Protein AF-A0A379X3V6-F1 (afdb_monomer_lite)

pLDDT: mean 70.15, std 29.8, range [19.55, 98.0]

InterPro domains:
  IPR003352 Phosphotransferase system, EIIC [PF02378] (1-248)
  IPR006327 Phosphotransferase system, fructose IIC component [TIGR01427] (1-251)
  IPR013014 Phosphotransferase system, EIIC component, type 2 [PS51104] (1-344)
  IPR050864 Bacterial PTS System Sugar Transport Components [PTHR30505] (1-250)

Foldseek 3Di:
DVVLCVQLVVLQVVLCVVPNCNLVDPPDSSVVSNCSRPVPSLLQPLLQLLQVLLCVQQNPLLNLLLSLQSNLCLVLQLFNVSSVVSSVQSNVQLVVCVVPDDDPPVCPVVNSVPVSNPRSNVRSVVCCVPPNSVVSNVVNVVVLVVLVPDDPVVLVVLLVVLLLQLQQPQPDPSNVVSCVVQSRCVSVVDNSSNVSSLVNLLLLLLLQLVLCVVVVVVDDPVSNVLSVVSNVCSVVSRSCSNVVVCVVAVVVNVVDDPQWHADPVGIDNSDDPPDDDDDDDDDDDDDPPPDDDDDDDDDDDDDDDDDDDDDDDDDDDDDDDDDDDDDDDDDDDDDDPDDDDDDDDDPDDDDDDDDDDDDDDDDDDD

Structure (mmCIF, N/CA/C/O backbone):
data_AF-A0A379X3V6-F1
#
_entry.id   AF-A0A379X3V6-F1
#
loop_
_atom_site.group_PDB
_atom_site.id
_atom_site.type_symbol
_atom_site.label_atom_id
_atom_site.label_alt_id
_atom_site.label_comp_id
_atom_site.label_asym_id
_atom_site.label_entity_id
_atom_site.label_seq_id
_atom_site.pdbx_PDB_ins_code
_atom_site.Cartn_x
_atom_site.Cartn_y
_atom_site.Cartn_z
_atom_site.occupancy
_atom_site.B_iso_or_equiv
_atom_site.auth_seq_id
_atom_site.auth_comp_id
_atom_site.auth_asym_id
_atom_site.auth_atom_id
_atom_site.pdbx_PDB_model_num
ATOM 1 N N . MET A 1 1 ? 1.572 5.154 2.803 1.00 78.62 1 MET A N 1
ATOM 2 C CA . MET A 1 1 ? 2.399 3.933 2.658 1.00 78.62 1 MET A CA 1
ATOM 3 C C . MET A 1 1 ? 3.717 4.174 1.915 1.00 78.62 1 MET A C 1
ATOM 5 O O . MET A 1 1 ? 4.731 3.717 2.412 1.00 78.62 1 MET A O 1
ATOM 9 N N . LEU A 1 2 ? 3.746 4.914 0.793 1.00 77.88 2 LEU A N 1
ATOM 10 C CA . LEU A 1 2 ? 4.961 5.106 -0.028 1.00 77.88 2 LEU A CA 1
ATOM 11 C C . LEU A 1 2 ? 6.226 5.537 0.745 1.00 77.88 2 LEU A C 1
ATOM 13 O O . LEU A 1 2 ? 7.252 4.887 0.562 1.00 77.88 2 LEU A O 1
ATOM 17 N N . PRO A 1 3 ? 6.189 6.541 1.649 1.00 83.69 3 PRO A N 1
ATOM 18 C CA . PRO A 1 3 ? 7.401 6.942 2.369 1.00 83.69 3 PRO A CA 1
ATOM 19 C C . PRO A 1 3 ? 7.992 5.829 3.246 1.00 83.69 3 PRO A C 1
ATOM 21 O O . PRO A 1 3 ? 9.206 5.760 3.398 1.00 83.69 3 PRO A O 1
ATOM 24 N N . LEU A 1 4 ? 7.155 4.926 3.777 1.00 87.12 4 LEU A N 1
ATOM 25 C CA . LEU A 1 4 ? 7.618 3.771 4.553 1.00 87.12 4 LEU A CA 1
ATOM 26 C C . LEU A 1 4 ? 8.317 2.738 3.674 1.00 87.12 4 LEU A C 1
ATOM 28 O O . LEU A 1 4 ? 9.314 2.166 4.095 1.00 87.12 4 LEU A O 1
ATOM 32 N N . VAL A 1 5 ? 7.816 2.519 2.455 1.00 85.38 5 VAL A N 1
ATOM 33 C CA . VAL A 1 5 ? 8.438 1.595 1.497 1.00 85.38 5 VAL A CA 1
ATOM 34 C C . VAL A 1 5 ? 9.807 2.113 1.079 1.00 85.38 5 VAL A C 1
ATOM 36 O O . VAL A 1 5 ? 10.762 1.347 1.060 1.00 85.38 5 VAL A O 1
ATOM 39 N N . VAL A 1 6 ? 9.918 3.413 0.793 1.00 86.88 6 VAL A N 1
ATOM 40 C CA . VAL A 1 6 ? 11.191 4.034 0.401 1.00 86.88 6 VAL A CA 1
ATOM 41 C C . VAL A 1 6 ? 12.189 3.989 1.555 1.00 86.88 6 VAL A C 1
ATOM 43 O O . VAL A 1 6 ? 13.269 3.428 1.398 1.00 86.88 6 VAL A O 1
ATOM 46 N N . ALA A 1 7 ? 11.821 4.514 2.727 1.00 89.69 7 ALA A N 1
ATOM 47 C CA . ALA A 1 7 ? 12.711 4.519 3.886 1.00 89.69 7 ALA A CA 1
ATOM 48 C C . ALA A 1 7 ? 13.089 3.091 4.311 1.00 89.69 7 ALA A C 1
ATOM 50 O O . ALA A 1 7 ? 14.263 2.782 4.495 1.00 89.69 7 ALA A O 1
ATOM 51 N N . GLY A 1 8 ? 12.103 2.196 4.404 1.00 90.69 8 GLY A N 1
ATOM 52 C CA . GLY A 1 8 ? 12.328 0.819 4.820 1.00 90.69 8 GLY A CA 1
ATOM 53 C C . GLY A 1 8 ? 13.143 0.014 3.815 1.00 90.69 8 GLY A C 1
ATOM 54 O O . GLY A 1 8 ? 14.090 -0.668 4.199 1.00 90.69 8 GLY A O 1
ATOM 55 N N . GLY A 1 9 ? 12.820 0.135 2.527 1.00 89.06 9 GLY A N 1
ATOM 56 C CA . GLY A 1 9 ? 13.492 -0.584 1.449 1.00 89.06 9 GLY A CA 1
ATOM 57 C C . GLY A 1 9 ? 14.949 -0.160 1.302 1.00 89.06 9 GLY A C 1
ATOM 58 O O . GLY A 1 9 ? 15.817 -1.019 1.173 1.00 89.06 9 GLY A O 1
ATOM 59 N N . LEU A 1 10 ? 15.237 1.142 1.404 1.00 91.75 10 LEU A N 1
ATOM 60 C CA . LEU A 1 10 ? 16.611 1.651 1.369 1.00 91.75 10 LEU A CA 1
ATOM 61 C C . LEU A 1 10 ? 17.423 1.193 2.586 1.00 91.75 10 LEU A C 1
ATOM 63 O O . LEU A 1 10 ? 18.566 0.773 2.420 1.00 91.75 10 LEU A O 1
ATOM 67 N N . CYS A 1 11 ? 16.845 1.189 3.792 1.00 92.69 11 CYS A N 1
ATOM 68 C CA . CYS A 1 11 ? 17.525 0.642 4.972 1.00 92.69 11 CYS A CA 1
ATOM 69 C C . CYS A 1 11 ? 17.829 -0.859 4.825 1.00 92.69 11 CYS A C 1
ATOM 71 O O . CYS A 1 11 ? 18.934 -1.291 5.155 1.00 92.69 11 CYS A O 1
ATOM 73 N N . ILE A 1 12 ? 16.895 -1.652 4.286 1.00 90.88 12 ILE A N 1
ATOM 74 C CA . ILE A 1 12 ? 17.129 -3.077 3.990 1.00 90.88 12 ILE A CA 1
ATOM 75 C C . I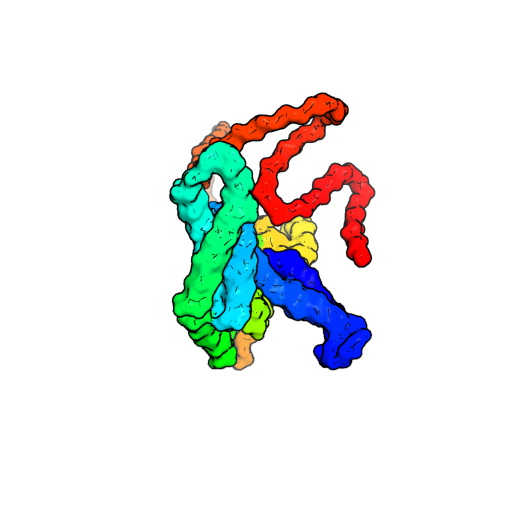LE A 1 12 ? 18.242 -3.233 2.943 1.00 90.88 12 ILE A C 1
ATOM 77 O O . ILE A 1 12 ? 19.149 -4.040 3.129 1.00 90.88 12 ILE A O 1
ATOM 81 N N . ALA A 1 13 ? 18.219 -2.436 1.872 1.00 91.06 13 ALA A N 1
ATOM 82 C CA . ALA A 1 13 ? 19.244 -2.480 0.832 1.00 91.06 13 ALA A CA 1
ATOM 83 C C . ALA A 1 13 ? 20.639 -2.153 1.389 1.00 91.06 13 ALA A C 1
ATOM 85 O O . ALA A 1 13 ? 21.591 -2.879 1.111 1.00 91.06 13 ALA A O 1
ATOM 86 N N . LEU A 1 14 ? 20.754 -1.124 2.237 1.00 92.75 14 LEU A N 1
ATOM 87 C CA . LEU A 1 14 ? 22.004 -0.783 2.923 1.00 92.75 14 LEU A CA 1
ATOM 88 C C . LEU A 1 14 ? 22.475 -1.902 3.855 1.00 92.75 14 LEU A C 1
ATOM 90 O O . LEU A 1 14 ? 23.672 -2.164 3.931 1.00 92.75 14 LEU A O 1
ATOM 94 N N . SER A 1 15 ? 21.555 -2.608 4.521 1.00 91.69 15 SER A N 1
ATOM 95 C CA . SER A 1 15 ? 21.916 -3.796 5.299 1.00 91.69 15 SER A CA 1
ATOM 96 C C . SER A 1 15 ? 22.566 -4.872 4.427 1.00 91.69 15 SER A C 1
ATOM 98 O O . SER A 1 15 ? 23.509 -5.518 4.878 1.00 91.69 15 SER A O 1
ATOM 100 N N . PHE A 1 16 ? 22.082 -5.080 3.201 1.00 90.50 16 PHE A N 1
ATOM 101 C CA . PHE A 1 16 ? 22.602 -6.116 2.304 1.00 90.50 16 PHE A CA 1
ATOM 102 C C . PHE A 1 16 ? 23.958 -5.777 1.681 1.00 90.50 16 PHE A C 1
ATOM 104 O O . PHE A 1 16 ? 24.659 -6.692 1.251 1.00 90.50 16 PHE A O 1
ATOM 111 N N . VAL A 1 17 ? 24.379 -4.506 1.697 1.00 92.81 17 VAL A N 1
ATOM 112 C CA . VAL A 1 17 ? 25.736 -4.102 1.278 1.00 92.81 17 VAL A CA 1
ATOM 113 C C . VAL A 1 17 ? 26.810 -4.766 2.146 1.00 92.81 17 VAL A C 1
ATOM 115 O O . VAL A 1 17 ? 27.869 -5.130 1.642 1.00 92.81 17 VAL A O 1
ATOM 118 N N . PHE A 1 18 ? 26.526 -4.996 3.431 1.00 88.56 18 PHE A N 1
ATOM 119 C CA . PHE A 1 18 ? 27.434 -5.687 4.356 1.00 88.56 18 PHE A CA 1
ATOM 120 C C . PHE A 1 18 ? 27.421 -7.217 4.202 1.00 88.56 18 PHE A C 1
ATOM 122 O O . PHE A 1 18 ? 28.168 -7.913 4.886 1.00 88.56 18 PHE A O 1
ATOM 129 N N . GLY A 1 19 ? 26.580 -7.744 3.310 1.00 86.44 19 GLY A N 1
ATOM 130 C CA . GLY A 1 19 ? 26.354 -9.167 3.090 1.00 86.44 19 GLY A CA 1
ATOM 131 C C . GLY A 1 19 ? 24.882 -9.527 3.271 1.00 86.44 19 GLY A C 1
ATOM 132 O O . GLY A 1 19 ? 24.217 -9.058 4.194 1.00 86.44 19 GLY A O 1
ATOM 133 N N . ILE A 1 20 ? 24.370 -10.410 2.408 1.00 84.44 20 ILE A N 1
ATOM 134 C CA . ILE A 1 20 ? 22.943 -10.776 2.375 1.00 84.44 20 ILE A CA 1
ATOM 135 C C . ILE A 1 20 ? 22.470 -11.343 3.720 1.00 84.44 20 ILE A C 1
ATOM 137 O O . ILE A 1 20 ? 21.325 -11.127 4.079 1.00 84.44 20 ILE A O 1
ATOM 141 N N . GLN A 1 21 ? 23.336 -12.021 4.481 1.00 87.69 21 GLN A N 1
ATOM 142 C CA . GLN A 1 21 ? 23.007 -12.587 5.798 1.00 87.69 21 GLN A CA 1
ATOM 143 C C . GLN A 1 21 ? 23.638 -11.833 6.981 1.00 87.69 21 GLN A C 1
ATOM 145 O O . GLN A 1 21 ? 23.473 -12.251 8.123 1.00 87.69 21 GLN A O 1
ATOM 150 N N . ALA A 1 22 ? 24.331 -10.713 6.744 1.00 80.81 22 ALA A N 1
ATOM 151 C CA . ALA A 1 22 ? 25.041 -9.974 7.796 1.00 80.81 22 ALA A CA 1
ATOM 152 C C . ALA A 1 22 ? 24.102 -9.419 8.883 1.00 80.81 22 ALA A C 1
ATOM 154 O O . ALA A 1 22 ? 24.526 -9.148 10.002 1.00 80.81 22 ALA A O 1
ATOM 155 N N . PHE A 1 23 ? 22.808 -9.295 8.576 1.00 86.81 23 PHE A N 1
ATOM 156 C CA . PHE A 1 23 ? 21.785 -8.887 9.535 1.00 86.81 23 PHE A CA 1
ATOM 157 C C . PHE A 1 23 ? 21.502 -9.928 10.633 1.00 86.81 23 PHE A C 1
ATOM 159 O O . PHE A 1 23 ? 20.846 -9.589 11.618 1.00 86.81 23 PHE A O 1
ATOM 166 N N . ASN A 1 24 ? 21.954 -11.178 10.471 1.00 89.19 24 ASN A N 1
ATOM 167 C CA . ASN A 1 24 ? 21.776 -12.230 11.475 1.00 89.19 24 ASN A CA 1
ATOM 168 C C . ASN A 1 24 ? 22.686 -12.039 12.693 1.00 89.19 24 ASN A C 1
ATOM 170 O O . ASN A 1 24 ? 22.363 -12.554 13.759 1.00 89.19 24 ASN A O 1
ATOM 174 N N . GLU A 1 25 ? 23.782 -11.288 12.551 1.00 90.19 25 GLU A N 1
ATOM 175 C CA . GLU A 1 25 ? 24.724 -11.011 13.635 1.00 90.19 25 GLU A CA 1
ATOM 176 C C . GLU A 1 25 ? 24.211 -9.851 14.507 1.00 90.19 25 GLU A C 1
ATOM 178 O O . GLU A 1 25 ? 24.243 -8.686 14.078 1.00 90.19 25 GLU A O 1
ATOM 183 N N . PRO A 1 26 ? 23.713 -10.127 15.728 1.00 86.94 26 PRO A N 1
ATOM 184 C CA . PRO A 1 26 ? 23.117 -9.106 16.577 1.00 86.94 26 PRO A CA 1
ATOM 185 C C . PRO A 1 26 ? 24.158 -8.065 17.013 1.00 86.94 26 PRO A C 1
ATOM 187 O O . PRO A 1 26 ? 25.305 -8.385 17.308 1.00 86.94 26 PRO A O 1
ATOM 190 N N . GLY A 1 27 ? 23.746 -6.796 17.076 1.00 88.12 27 GLY A N 1
ATOM 191 C CA . GLY A 1 27 ? 24.615 -5.678 17.471 1.00 88.12 27 GLY A CA 1
ATOM 192 C C . GLY A 1 27 ? 25.443 -5.070 16.334 1.00 88.12 27 GLY A C 1
ATOM 193 O O . GLY A 1 27 ? 26.093 -4.047 16.537 1.00 88.12 27 GLY A O 1
ATOM 194 N N . THR A 1 28 ? 25.389 -5.640 15.127 1.00 93.25 28 THR A N 1
ATOM 195 C CA . THR A 1 28 ? 26.028 -5.056 13.940 1.00 93.25 28 THR A CA 1
ATOM 196 C C . THR A 1 28 ? 25.193 -3.926 13.330 1.00 93.25 28 THR A C 1
ATOM 198 O O . THR A 1 28 ? 23.970 -3.863 13.487 1.00 93.25 28 THR A O 1
ATOM 201 N N . LEU A 1 29 ? 25.846 -3.044 12.561 1.00 92.75 29 LEU A N 1
ATOM 202 C CA . LEU A 1 29 ? 25.156 -2.009 11.784 1.00 92.75 29 LEU A CA 1
ATOM 203 C C . LEU A 1 29 ? 24.165 -2.620 10.780 1.00 92.75 29 LEU A C 1
ATOM 205 O O . LEU A 1 29 ? 23.072 -2.091 10.606 1.00 92.75 29 LEU A O 1
ATOM 209 N N . ALA A 1 30 ? 24.513 -3.753 10.163 1.00 91.62 30 ALA A N 1
ATOM 210 C CA . ALA A 1 30 ? 23.626 -4.473 9.253 1.00 91.62 30 ALA A CA 1
ATOM 211 C C . ALA A 1 30 ? 22.335 -4.916 9.963 1.00 91.62 30 ALA A C 1
ATOM 213 O O . ALA A 1 30 ? 21.236 -4.614 9.498 1.00 91.62 30 ALA A O 1
ATOM 214 N N . ALA A 1 31 ? 22.447 -5.539 11.141 1.00 92.06 31 ALA A N 1
ATOM 215 C CA . ALA A 1 31 ? 21.283 -5.930 11.934 1.00 92.06 31 ALA A CA 1
ATOM 216 C C . ALA A 1 31 ? 20.415 -4.724 12.338 1.00 92.06 31 ALA A C 1
ATOM 218 O O . ALA A 1 31 ? 19.187 -4.793 12.245 1.00 92.06 31 ALA A O 1
ATOM 219 N N . ALA A 1 32 ? 21.035 -3.602 12.722 1.00 94.25 32 ALA A N 1
ATOM 220 C CA . ALA A 1 32 ? 20.317 -2.371 13.052 1.00 94.25 32 ALA A CA 1
ATOM 221 C C . ALA A 1 32 ? 19.561 -1.794 11.839 1.00 94.25 32 ALA A C 1
ATOM 223 O O . ALA A 1 32 ? 18.380 -1.459 11.945 1.00 94.25 32 ALA A O 1
ATOM 224 N N . LEU A 1 33 ? 20.205 -1.735 10.668 1.00 94.19 33 LEU A N 1
ATOM 225 C CA . LEU A 1 33 ? 19.591 -1.270 9.419 1.00 94.19 33 LEU A CA 1
ATOM 226 C C . LEU A 1 33 ? 18.409 -2.154 9.000 1.00 94.19 33 LEU A C 1
ATOM 228 O O . LEU A 1 33 ? 17.340 -1.642 8.655 1.00 94.19 33 LEU A O 1
ATOM 232 N N . PHE A 1 34 ? 18.558 -3.477 9.101 1.00 92.88 34 PHE A N 1
ATOM 233 C CA . PHE A 1 34 ? 17.470 -4.415 8.827 1.00 92.88 34 PHE A CA 1
ATOM 234 C C . PHE A 1 34 ? 16.328 -4.297 9.846 1.00 92.88 34 PHE A C 1
ATOM 236 O O . PHE A 1 34 ? 15.156 -4.401 9.482 1.00 92.88 34 PHE A O 1
ATOM 243 N N . GLN A 1 35 ? 16.630 -4.040 11.120 1.00 94.00 35 GLN A N 1
ATOM 244 C CA . GLN A 1 35 ? 15.608 -3.808 12.142 1.00 94.00 35 GLN A CA 1
ATOM 245 C C . GLN A 1 35 ? 14.794 -2.539 11.853 1.00 94.00 35 GLN A C 1
ATOM 247 O O . GLN A 1 35 ? 13.565 -2.578 11.941 1.00 94.00 35 GLN A O 1
ATOM 252 N N . ILE A 1 36 ? 15.451 -1.444 11.461 1.00 93.94 36 ILE A N 1
ATOM 253 C CA . ILE A 1 36 ? 14.782 -0.192 11.076 1.00 93.94 36 ILE A CA 1
ATOM 254 C C . ILE A 1 36 ? 13.892 -0.420 9.849 1.00 93.94 36 ILE A C 1
ATOM 256 O O . ILE A 1 36 ? 12.714 -0.059 9.853 1.00 93.94 36 ILE A O 1
ATOM 260 N N . GLY A 1 37 ? 14.437 -1.039 8.802 1.00 91.12 37 GLY A N 1
ATOM 261 C CA . GLY A 1 37 ? 13.713 -1.189 7.545 1.00 91.12 37 GLY A CA 1
ATOM 262 C C . GLY A 1 37 ? 12.678 -2.311 7.556 1.00 91.12 37 GLY A C 1
ATOM 263 O O . GLY A 1 37 ? 11.490 -2.077 7.338 1.00 91.12 37 GLY A O 1
ATOM 264 N N . GLY A 1 38 ? 13.121 -3.535 7.833 1.00 87.06 38 GLY A N 1
ATOM 265 C CA . GLY A 1 38 ? 12.295 -4.738 7.758 1.00 87.06 38 GLY A CA 1
ATOM 266 C C . GLY A 1 38 ? 11.339 -4.892 8.935 1.00 87.06 38 GLY A C 1
ATOM 267 O O . GLY A 1 38 ? 10.151 -5.133 8.736 1.00 87.06 38 GLY A O 1
ATOM 268 N N . LYS A 1 39 ? 11.826 -4.735 10.172 1.00 88.62 39 LYS A N 1
ATOM 269 C CA . LYS A 1 39 ? 11.000 -5.004 11.365 1.00 88.62 39 LYS A CA 1
ATOM 270 C C . LYS A 1 39 ? 10.128 -3.822 11.784 1.00 88.62 39 LYS A C 1
ATOM 272 O O . LYS A 1 39 ? 9.057 -4.051 12.332 1.00 88.62 39 LYS A O 1
ATOM 277 N N . ALA A 1 40 ? 10.561 -2.584 11.543 1.00 92.69 40 ALA A N 1
ATOM 278 C CA . ALA A 1 40 ? 9.792 -1.394 11.907 1.00 92.69 40 ALA A CA 1
ATOM 279 C C . ALA A 1 40 ? 9.037 -0.791 10.710 1.00 92.69 40 ALA A C 1
ATOM 281 O O . ALA A 1 40 ? 7.806 -0.791 10.703 1.00 92.69 40 ALA A O 1
ATOM 282 N N . ALA A 1 41 ? 9.741 -0.296 9.685 1.00 92.12 41 ALA A N 1
ATOM 283 C CA . ALA A 1 41 ? 9.098 0.444 8.595 1.00 92.12 41 ALA A CA 1
ATOM 284 C C . ALA A 1 41 ? 8.120 -0.419 7.777 1.00 92.12 41 ALA A C 1
ATOM 286 O O . ALA A 1 41 ? 6.992 0.009 7.521 1.00 92.12 41 ALA A O 1
ATOM 287 N N . PHE A 1 42 ? 8.511 -1.647 7.419 1.00 88.25 42 PHE A N 1
ATOM 288 C CA . PHE A 1 42 ? 7.640 -2.568 6.677 1.00 88.25 42 PHE A CA 1
ATOM 289 C C . PHE A 1 42 ? 6.458 -3.064 7.523 1.00 88.25 42 PHE A C 1
ATOM 291 O O . PHE A 1 42 ? 5.341 -3.153 7.013 1.00 88.25 42 PHE A O 1
ATOM 298 N N . ALA A 1 43 ? 6.650 -3.280 8.829 1.00 90.44 43 ALA A N 1
ATOM 299 C CA . ALA A 1 43 ? 5.560 -3.654 9.736 1.00 90.44 43 ALA A CA 1
ATOM 300 C C . ALA A 1 43 ? 4.465 -2.575 9.830 1.00 90.44 43 ALA A C 1
ATOM 302 O O . ALA A 1 43 ? 3.288 -2.893 10.004 1.00 90.44 43 ALA A O 1
ATOM 303 N N . LEU A 1 44 ? 4.827 -1.300 9.655 1.00 93.38 44 LEU A N 1
ATOM 304 C CA . LEU A 1 44 ? 3.887 -0.178 9.660 1.00 93.38 44 LEU A CA 1
ATOM 305 C C . LEU A 1 44 ? 3.149 0.031 8.330 1.00 93.38 44 LEU A C 1
ATOM 307 O O . LEU A 1 44 ? 2.233 0.854 8.283 1.00 93.38 44 LEU A O 1
ATOM 311 N N . MET A 1 45 ? 3.481 -0.695 7.256 1.00 92.31 45 MET A N 1
ATOM 312 C CA . MET A 1 45 ? 2.851 -0.487 5.943 1.00 92.31 45 MET A CA 1
ATOM 313 C C . MET A 1 45 ? 1.332 -0.688 5.978 1.00 92.31 45 MET A C 1
ATOM 315 O O . MET A 1 45 ? 0.591 0.198 5.545 1.00 92.31 45 MET A O 1
ATOM 319 N N . VAL A 1 46 ? 0.876 -1.825 6.512 1.00 94.00 46 VAL A N 1
ATOM 320 C CA . VAL A 1 46 ? -0.550 -2.178 6.609 1.00 94.00 46 VAL A CA 1
ATOM 321 C C . VAL A 1 46 ? -1.286 -1.296 7.630 1.00 94.00 46 VAL A C 1
ATOM 323 O O . VAL A 1 46 ? -2.324 -0.742 7.260 1.00 94.00 46 VAL A O 1
ATOM 326 N N . PRO A 1 47 ? -0.757 -1.055 8.853 1.00 95.62 47 PRO A N 1
ATOM 327 C CA . PRO A 1 47 ? -1.320 -0.071 9.777 1.00 95.62 47 PRO A CA 1
ATOM 328 C C . PRO A 1 47 ? -1.529 1.298 9.137 1.00 95.62 47 PRO A C 1
ATOM 330 O O . PRO A 1 47 ? -2.629 1.841 9.187 1.00 95.62 47 PRO A O 1
ATOM 333 N N . VAL A 1 48 ? -0.496 1.862 8.503 1.00 95.31 48 VAL A N 1
ATOM 334 C CA . VAL A 1 48 ? -0.578 3.207 7.921 1.00 95.31 48 VAL A CA 1
ATOM 335 C C . VAL A 1 48 ? -1.549 3.242 6.747 1.00 95.31 48 VAL A C 1
ATOM 337 O O . VAL A 1 48 ? -2.293 4.208 6.616 1.00 95.31 48 VAL A O 1
ATOM 340 N N . LEU A 1 49 ? -1.599 2.203 5.913 1.00 94.38 49 LEU A N 1
ATOM 341 C CA . LEU A 1 49 ? -2.628 2.099 4.878 1.00 94.38 49 LEU A CA 1
ATOM 342 C C . LEU A 1 49 ? -4.037 2.167 5.489 1.00 94.38 49 LEU A C 1
ATOM 344 O O . LEU A 1 49 ? -4.824 3.031 5.105 1.00 94.38 49 LEU A O 1
ATOM 348 N N . ALA A 1 50 ? -4.331 1.302 6.461 1.00 96.75 50 ALA A N 1
ATOM 349 C CA . ALA A 1 50 ? -5.637 1.230 7.112 1.00 96.75 50 ALA A CA 1
ATOM 350 C C . ALA A 1 50 ? -6.001 2.543 7.828 1.00 96.75 50 ALA A C 1
ATOM 352 O O . ALA A 1 50 ? -7.115 3.047 7.686 1.00 96.75 50 ALA A O 1
ATOM 353 N N . GLY A 1 51 ? -5.039 3.141 8.535 1.00 96.94 51 GLY A N 1
ATOM 354 C CA . GLY A 1 51 ? -5.183 4.427 9.211 1.00 96.94 51 GLY A CA 1
ATOM 355 C C . GLY A 1 51 ? -5.548 5.562 8.258 1.00 96.94 51 GLY A C 1
ATOM 356 O O . GLY A 1 51 ? -6.459 6.331 8.552 1.00 96.94 51 GLY A O 1
ATOM 357 N N . PHE A 1 52 ? -4.893 5.653 7.096 1.00 95.88 52 PHE A N 1
ATOM 358 C CA . PHE A 1 52 ? -5.195 6.699 6.114 1.00 95.88 52 PHE A CA 1
ATOM 359 C C . PHE A 1 52 ? -6.494 6.444 5.333 1.00 95.88 52 PHE A C 1
ATOM 361 O O . PHE A 1 52 ? -7.170 7.408 4.972 1.00 95.88 52 PHE A O 1
ATOM 368 N N . ILE A 1 53 ? -6.898 5.183 5.129 1.00 96.31 53 ILE A N 1
ATOM 369 C CA . ILE A 1 53 ? -8.245 4.859 4.623 1.00 96.31 53 ILE A CA 1
ATOM 370 C C . ILE A 1 53 ? -9.297 5.339 5.630 1.00 96.31 53 ILE A C 1
ATOM 372 O O . ILE A 1 53 ? -10.209 6.075 5.259 1.00 96.31 53 ILE A O 1
ATOM 376 N N . ALA A 1 54 ? -9.136 5.006 6.913 1.00 97.81 54 ALA A N 1
ATOM 377 C CA . ALA A 1 54 ? -10.055 5.446 7.960 1.00 97.81 54 ALA A CA 1
ATOM 378 C C . ALA A 1 54 ? -10.090 6.980 8.091 1.00 97.81 54 ALA A C 1
ATOM 380 O O . ALA A 1 54 ? -11.167 7.570 8.204 1.00 97.81 54 ALA A O 1
ATOM 381 N N . PHE A 1 55 ? -8.926 7.630 8.000 1.00 96.94 55 PHE A N 1
ATOM 382 C CA . PHE A 1 55 ? -8.797 9.087 7.987 1.00 96.94 55 PHE A CA 1
ATOM 383 C C . PHE A 1 55 ? -9.554 9.728 6.823 1.00 96.94 55 PHE A C 1
ATOM 385 O O . PHE A 1 55 ? -10.223 10.735 7.016 1.00 96.94 55 PHE A O 1
ATOM 392 N N . SER A 1 56 ? -9.518 9.128 5.630 1.00 96.75 56 SER A N 1
ATOM 393 C CA . SER A 1 56 ? -10.254 9.660 4.474 1.00 96.75 56 SER A CA 1
ATOM 394 C C . SER A 1 56 ? -11.781 9.641 4.644 1.00 96.75 56 SER A C 1
ATOM 396 O O . SER A 1 56 ? -12.483 10.349 3.927 1.00 96.75 56 SER A O 1
ATOM 398 N N . ILE A 1 57 ? -12.302 8.848 5.589 1.00 96.62 57 ILE A N 1
ATOM 399 C CA . ILE A 1 57 ? -13.743 8.688 5.842 1.00 96.62 57 ILE A CA 1
ATOM 400 C C . ILE A 1 57 ? -14.199 9.498 7.060 1.00 96.62 57 ILE A C 1
ATOM 402 O O . ILE A 1 57 ? -15.319 10.012 7.065 1.00 96.62 57 ILE A O 1
ATOM 406 N N . ALA A 1 58 ? -13.374 9.555 8.108 1.00 94.69 58 ALA A N 1
ATOM 407 C CA . ALA A 1 58 ? -13.758 10.075 9.419 1.00 94.69 58 ALA A CA 1
ATOM 408 C C . ALA A 1 58 ? -12.735 11.045 10.036 1.00 94.69 58 ALA A C 1
ATOM 410 O O . ALA A 1 58 ? -12.761 11.263 11.248 1.00 94.69 58 ALA A O 1
ATOM 411 N N . ASP A 1 59 ? -11.835 11.606 9.224 1.00 94.00 59 ASP A N 1
ATOM 412 C CA . ASP A 1 59 ? -10.780 12.538 9.627 1.00 94.00 59 ASP A CA 1
ATOM 413 C C . ASP A 1 59 ? -9.892 11.981 10.760 1.00 94.00 59 ASP A C 1
ATOM 415 O O . ASP A 1 59 ? -9.645 10.777 10.882 1.00 94.00 59 ASP A O 1
ATOM 419 N N . ARG A 1 60 ? -9.354 12.866 11.607 1.00 93.69 60 ARG A N 1
ATOM 420 C CA . ARG A 1 60 ? -8.389 12.537 12.669 1.00 93.69 60 ARG A CA 1
ATOM 421 C C . ARG A 1 60 ? -8.876 11.449 13.640 1.00 93.69 60 ARG A C 1
ATOM 423 O O . ARG A 1 60 ? -8.059 10.585 13.961 1.00 93.69 60 ARG A O 1
ATOM 430 N N . PRO A 1 61 ? -10.151 11.420 14.084 1.00 93.44 61 PRO A N 1
ATOM 431 C CA . PRO A 1 61 ? -10.645 10.352 14.958 1.00 93.44 61 PRO A CA 1
ATOM 432 C C . PRO A 1 61 ? -10.557 8.943 14.348 1.00 93.44 61 PRO A C 1
ATOM 434 O O . PRO A 1 61 ? -10.502 7.968 15.094 1.00 93.44 61 PRO A O 1
ATOM 437 N N . GLY A 1 62 ? -10.506 8.825 13.015 1.00 95.12 62 GLY A N 1
ATOM 438 C CA . GLY A 1 62 ? -10.325 7.559 12.294 1.00 95.12 62 GLY A CA 1
ATOM 439 C C . GLY A 1 62 ? -8.915 6.967 12.363 1.00 95.12 62 GLY A C 1
ATOM 440 O O . GLY A 1 62 ? -8.749 5.769 12.136 1.00 95.12 62 GLY A O 1
ATOM 441 N N . LEU A 1 63 ? -7.894 7.762 12.700 1.00 95.69 63 LEU A N 1
ATOM 442 C CA . LEU A 1 63 ? -6.498 7.315 12.631 1.00 95.69 63 LEU A CA 1
ATOM 443 C C . LEU A 1 63 ? -6.190 6.183 13.612 1.00 95.69 63 LEU A C 1
ATOM 445 O O . LEU A 1 63 ? -5.664 5.155 13.200 1.00 95.69 63 LEU A O 1
ATOM 449 N N . ALA A 1 64 ? -6.523 6.356 14.893 1.00 96.12 64 ALA A N 1
ATOM 450 C CA . ALA A 1 64 ? -6.257 5.356 15.926 1.00 96.12 64 ALA A CA 1
ATOM 451 C C . ALA A 1 64 ? -6.923 3.992 15.638 1.00 96.12 64 ALA A C 1
ATOM 453 O O . ALA A 1 64 ? -6.193 3.000 15.562 1.00 96.12 64 ALA A O 1
ATOM 454 N N . PRO A 1 65 ? -8.250 3.904 15.402 1.00 97.12 65 PRO A N 1
ATOM 455 C CA . PRO A 1 65 ? -8.894 2.625 15.107 1.00 97.12 65 PRO A CA 1
ATOM 456 C C . PRO A 1 65 ? -8.397 2.011 13.796 1.00 97.12 65 PRO A C 1
ATOM 458 O O . PRO A 1 65 ? -8.243 0.794 13.723 1.00 97.12 65 PRO A O 1
ATOM 461 N N . GLY A 1 66 ? -8.090 2.827 12.779 1.00 97.62 66 GLY A N 1
ATOM 462 C CA . GLY A 1 66 ? -7.549 2.341 11.510 1.00 97.62 66 GLY A CA 1
ATOM 463 C C . GLY A 1 66 ? -6.136 1.768 11.651 1.00 97.62 66 GLY A C 1
ATOM 464 O O . GLY A 1 66 ? -5.878 0.670 11.169 1.00 97.62 66 GLY A O 1
ATOM 465 N N . LEU A 1 67 ? -5.234 2.457 12.360 1.00 97.62 67 LEU A N 1
ATOM 466 C CA . LEU A 1 67 ? -3.872 1.974 12.627 1.00 97.62 67 LEU A CA 1
ATOM 467 C C . LEU A 1 67 ? -3.887 0.670 13.434 1.00 97.62 67 LEU A C 1
ATOM 469 O O . LEU A 1 67 ? -3.192 -0.280 13.077 1.00 97.62 67 LEU A O 1
ATOM 473 N N . ILE A 1 68 ? -4.701 0.607 14.493 1.00 97.69 68 ILE A N 1
ATOM 474 C CA . ILE A 1 68 ? -4.821 -0.584 15.346 1.00 97.69 68 ILE A CA 1
ATOM 475 C C . ILE A 1 68 ? -5.454 -1.739 14.563 1.00 97.69 68 ILE A C 1
ATOM 477 O O . ILE A 1 68 ? -4.931 -2.850 14.589 1.00 97.69 68 ILE A O 1
ATOM 481 N N . GLY A 1 69 ? -6.526 -1.481 13.811 1.00 97.25 69 GLY A N 1
ATOM 482 C CA . GLY A 1 69 ? -7.161 -2.479 12.950 1.00 97.25 69 GLY A CA 1
ATOM 483 C C . GLY A 1 69 ? -6.219 -3.010 11.865 1.00 97.25 69 GLY A C 1
ATOM 484 O O . GLY A 1 69 ? -6.172 -4.215 11.626 1.00 97.25 69 GLY A O 1
ATOM 485 N N . GLY A 1 70 ? -5.418 -2.139 11.247 1.00 96.25 70 GLY A N 1
ATOM 486 C CA . GLY A 1 70 ? -4.395 -2.546 10.284 1.00 96.25 70 GLY A CA 1
ATOM 487 C C . GLY A 1 70 ? -3.250 -3.338 10.922 1.00 96.25 70 GLY A C 1
ATOM 488 O O . GLY A 1 70 ? -2.750 -4.277 10.311 1.00 96.25 70 GLY A O 1
ATOM 489 N N . MET A 1 71 ? -2.869 -3.024 12.165 1.00 96.19 71 MET A N 1
ATOM 490 C CA . MET A 1 71 ? -1.901 -3.835 12.911 1.00 96.19 71 MET A CA 1
ATOM 491 C C . MET A 1 71 ? -2.463 -5.221 13.228 1.00 96.19 71 MET A C 1
ATOM 493 O O . MET A 1 71 ? -1.768 -6.217 13.045 1.00 96.19 71 MET A O 1
ATOM 497 N N . LEU A 1 72 ? -3.735 -5.306 13.627 1.00 96.25 72 LEU A N 1
ATOM 498 C CA . LEU A 1 72 ? -4.419 -6.588 13.800 1.00 96.25 72 LEU A CA 1
ATOM 499 C C . LEU A 1 72 ? -4.454 -7.376 12.489 1.00 96.25 72 LEU A C 1
ATOM 501 O O . LEU A 1 72 ? -4.144 -8.558 12.503 1.00 96.25 72 LEU A O 1
ATOM 505 N N . ALA A 1 73 ? -4.728 -6.738 11.348 1.00 95.38 73 ALA A N 1
ATOM 506 C CA . ALA A 1 73 ? -4.686 -7.419 10.054 1.00 95.38 73 ALA A CA 1
ATOM 507 C C . ALA A 1 73 ? -3.330 -8.096 9.780 1.00 95.38 73 ALA A C 1
ATOM 509 O O . ALA A 1 73 ? -3.302 -9.242 9.328 1.00 95.38 73 ALA A O 1
ATOM 510 N N . SER A 1 74 ? -2.218 -7.430 10.104 1.00 91.88 74 SER A N 1
ATOM 511 C CA . SER A 1 74 ? -0.882 -8.033 10.018 1.00 91.88 74 SER A CA 1
ATOM 512 C C . SER A 1 74 ? -0.701 -9.190 11.005 1.00 91.88 74 SER A C 1
ATOM 514 O O . SER A 1 74 ? -0.209 -10.247 10.621 1.00 91.88 74 SER A O 1
ATOM 516 N N . LEU A 1 75 ? -1.119 -9.016 12.263 1.00 92.06 75 LEU A N 1
ATOM 517 C CA . LEU A 1 75 ? -0.956 -10.022 13.321 1.00 92.06 75 LEU A CA 1
ATOM 518 C C . LEU A 1 75 ? -1.812 -11.280 13.100 1.00 92.06 75 LEU A C 1
ATOM 520 O O . LEU A 1 75 ? -1.403 -12.372 13.480 1.00 92.06 75 LEU A O 1
ATOM 524 N N . CYS A 1 76 ? -2.982 -11.143 12.476 1.00 90.06 76 CYS A N 1
ATOM 525 C CA . CYS A 1 76 ? -3.898 -12.247 12.176 1.00 90.06 76 CYS A CA 1
ATOM 526 C C . CYS A 1 76 ? -3.572 -12.976 10.856 1.00 90.06 76 CYS A C 1
ATOM 528 O O . CYS A 1 76 ? -4.305 -13.886 10.473 1.00 90.06 76 CYS A O 1
ATOM 530 N N . GLY A 1 77 ? -2.541 -12.549 10.116 1.00 88.75 77 GLY A N 1
ATOM 531 C CA . GLY A 1 77 ? -2.208 -13.093 8.790 1.00 88.75 77 GLY A CA 1
ATOM 532 C C . GLY A 1 77 ? -3.099 -12.593 7.643 1.00 88.75 77 GLY A C 1
ATOM 533 O O . GLY A 1 77 ? -2.867 -12.929 6.487 1.00 88.75 77 GLY A O 1
ATOM 534 N N . ALA A 1 78 ? -4.072 -11.721 7.923 1.00 91.25 78 ALA A N 1
ATOM 535 C CA . ALA A 1 78 ? -4.945 -11.113 6.915 1.00 91.25 78 ALA A CA 1
ATOM 536 C C . ALA A 1 78 ? -4.224 -10.085 6.018 1.00 91.25 78 ALA A C 1
ATOM 538 O O . ALA A 1 78 ? -4.776 -9.662 5.000 1.00 91.25 78 ALA A O 1
ATOM 539 N N . GLY A 1 79 ? -3.005 -9.674 6.379 1.00 91.00 79 GLY A N 1
ATOM 540 C CA . GLY A 1 79 ? -2.086 -8.919 5.529 1.00 91.00 79 GLY A CA 1
ATOM 541 C C . GLY A 1 79 ? -2.688 -7.646 4.928 1.00 91.00 79 GLY A C 1
ATOM 542 O O . GLY A 1 79 ? -3.481 -6.940 5.553 1.00 91.00 79 GLY A O 1
ATOM 543 N N . PHE A 1 80 ? -2.305 -7.345 3.687 1.00 91.69 80 PHE A N 1
ATOM 544 C CA . PHE A 1 80 ? -2.757 -6.144 2.983 1.00 91.69 80 PHE A CA 1
ATOM 545 C C . PHE A 1 80 ? -4.280 -6.088 2.775 1.00 91.69 80 PHE A C 1
ATOM 547 O O . PHE A 1 80 ? -4.875 -5.033 3.004 1.00 91.69 80 PHE A O 1
ATOM 554 N N . LEU A 1 81 ? -4.926 -7.201 2.396 1.00 93.44 81 LEU A N 1
ATOM 555 C CA . LEU A 1 81 ? -6.386 -7.235 2.213 1.00 93.44 81 LEU A CA 1
ATOM 556 C C . LEU A 1 81 ? -7.117 -6.959 3.529 1.00 93.44 81 LEU A C 1
ATOM 558 O O . LEU A 1 81 ? -8.040 -6.144 3.565 1.00 93.44 81 LEU A O 1
ATOM 562 N N . GLY A 1 82 ? -6.655 -7.566 4.623 1.00 94.75 82 GLY A N 1
ATOM 563 C CA . GLY A 1 82 ? -7.159 -7.288 5.962 1.00 94.75 82 GLY A CA 1
ATOM 564 C C . GLY A 1 82 ? -6.985 -5.825 6.353 1.00 94.75 82 GLY A C 1
ATOM 565 O O . GLY A 1 82 ? -7.887 -5.256 6.955 1.00 94.75 82 GLY A O 1
ATOM 566 N N . GLY A 1 83 ? -5.878 -5.185 5.963 1.00 95.19 83 GLY A N 1
ATOM 567 C CA . GLY A 1 83 ? -5.655 -3.756 6.193 1.00 95.19 83 GLY A CA 1
ATOM 568 C C . GLY A 1 83 ? -6.661 -2.858 5.476 1.00 95.19 83 GLY A C 1
ATOM 569 O O . GLY A 1 83 ? -7.154 -1.900 6.069 1.00 95.19 83 GLY A O 1
ATOM 570 N N . ILE A 1 84 ? -7.015 -3.180 4.228 1.00 95.12 84 ILE A N 1
ATOM 571 C CA . ILE A 1 84 ? -8.064 -2.452 3.495 1.00 95.12 84 ILE A CA 1
ATOM 572 C C . ILE A 1 84 ? -9.404 -2.592 4.222 1.00 95.12 84 ILE A C 1
ATOM 574 O O . ILE A 1 84 ? -10.059 -1.585 4.503 1.00 95.12 84 ILE A O 1
ATOM 578 N N . VAL A 1 85 ? -9.791 -3.827 4.560 1.00 96.56 85 VAL A N 1
ATOM 579 C CA . VAL A 1 85 ? -11.054 -4.100 5.263 1.00 96.56 85 VAL A CA 1
ATOM 580 C C . VAL A 1 85 ? -11.085 -3.388 6.615 1.00 96.56 85 VAL A C 1
ATOM 582 O O . VAL A 1 85 ? -12.059 -2.702 6.919 1.00 96.56 85 VAL A O 1
ATOM 585 N N . ALA A 1 86 ? -10.004 -3.475 7.392 1.00 97.31 86 ALA A N 1
ATOM 586 C CA . ALA A 1 86 ? -9.873 -2.807 8.681 1.00 97.31 86 ALA A CA 1
ATOM 587 C C . ALA A 1 86 ? -9.966 -1.281 8.561 1.00 97.31 86 ALA A C 1
ATOM 589 O O . ALA A 1 86 ? -10.618 -0.646 9.387 1.00 97.31 86 ALA A O 1
ATOM 590 N N . GLY A 1 87 ? -9.361 -0.686 7.529 1.00 97.38 87 GLY A N 1
ATOM 591 C CA . GLY A 1 87 ? -9.422 0.755 7.284 1.00 97.38 87 GLY A CA 1
ATOM 592 C C . GLY A 1 87 ? -10.842 1.247 7.003 1.00 97.38 87 GLY A C 1
ATOM 593 O O . GLY A 1 87 ? -11.292 2.220 7.613 1.00 97.38 87 GLY A O 1
ATOM 594 N N . PHE A 1 88 ? -11.580 0.549 6.135 1.00 98.00 88 PHE A N 1
ATOM 595 C CA . PHE A 1 88 ? -12.987 0.873 5.876 1.00 98.00 88 PHE A CA 1
ATOM 596 C C . PHE A 1 88 ? -13.858 0.640 7.111 1.00 98.00 88 PHE A C 1
ATOM 598 O O . PHE A 1 88 ? -14.648 1.512 7.475 1.00 98.00 88 PHE A O 1
ATOM 605 N N . LEU A 1 89 ? -13.682 -0.497 7.787 1.00 97.44 89 LEU A N 1
ATOM 606 C CA . LEU A 1 89 ? -14.412 -0.831 9.006 1.00 97.44 89 LEU A CA 1
ATOM 607 C C . LEU A 1 89 ? -14.208 0.235 10.090 1.00 97.44 89 LEU A C 1
ATOM 609 O O . LEU A 1 89 ? -15.188 0.720 10.654 1.00 97.44 89 LEU A O 1
ATOM 613 N N . ALA A 1 90 ? -12.964 0.650 10.331 1.00 97.94 90 ALA A N 1
ATOM 614 C CA . ALA A 1 90 ? -12.629 1.705 11.280 1.00 97.94 90 ALA A CA 1
ATOM 615 C C . ALA A 1 90 ? -13.253 3.049 10.889 1.00 97.94 90 ALA A C 1
ATOM 617 O O . ALA A 1 90 ? -13.929 3.673 11.708 1.00 97.94 90 ALA A O 1
ATOM 618 N N . GLY A 1 91 ? -13.075 3.479 9.635 1.00 97.56 91 GLY A N 1
ATOM 619 C CA . GLY A 1 91 ? -13.609 4.751 9.145 1.00 97.56 91 GLY A CA 1
ATOM 620 C C . GLY A 1 91 ? -15.131 4.836 9.269 1.00 97.56 91 GLY A C 1
ATOM 621 O O . GLY A 1 91 ? -15.663 5.802 9.822 1.00 97.56 91 GLY A O 1
ATOM 622 N N . TYR A 1 92 ? -15.848 3.799 8.828 1.00 97.88 92 TYR A N 1
ATOM 623 C CA . TYR A 1 92 ? -17.307 3.763 8.941 1.00 97.88 92 TYR A CA 1
ATOM 624 C C . TYR A 1 92 ? -17.789 3.594 10.385 1.00 97.88 92 TYR A C 1
ATOM 626 O O . TYR A 1 92 ? -18.782 4.221 10.751 1.00 97.88 92 TYR A O 1
ATOM 634 N N . SER A 1 93 ? -17.073 2.841 11.228 1.00 97.00 93 SER A N 1
ATOM 635 C CA . SER A 1 93 ? -17.401 2.721 12.658 1.00 97.00 93 SER A CA 1
ATOM 636 C C . SER A 1 93 ? -17.306 4.072 13.364 1.00 97.00 93 SER A C 1
ATOM 638 O O . SER A 1 93 ? -18.224 4.459 14.088 1.00 97.00 93 SER A O 1
ATOM 640 N N . VAL A 1 94 ? -16.236 4.835 13.118 1.00 97.31 94 VAL A N 1
ATOM 641 C CA . VAL A 1 94 ? -16.093 6.191 13.669 1.00 97.31 94 VAL A CA 1
ATOM 642 C C . VAL A 1 94 ? -17.192 7.105 13.152 1.00 97.31 94 VAL A C 1
ATOM 644 O O . VAL A 1 94 ? -17.833 7.782 13.954 1.00 97.31 94 VAL A O 1
ATOM 647 N N . ARG A 1 95 ? -17.445 7.115 11.838 1.00 96.25 95 ARG A N 1
ATOM 648 C CA . ARG A 1 95 ? -18.491 7.955 11.237 1.00 96.25 95 ARG A CA 1
ATOM 649 C C . ARG A 1 95 ? -19.869 7.649 11.827 1.00 96.25 95 ARG A C 1
ATOM 651 O O . ARG A 1 95 ? -20.604 8.574 12.167 1.00 96.25 95 ARG A O 1
ATOM 658 N N . PHE A 1 96 ? -20.195 6.370 12.003 1.00 96.31 96 PHE A N 1
ATOM 659 C CA . PHE A 1 96 ? -21.445 5.931 12.617 1.00 96.31 96 PHE A CA 1
ATOM 660 C C . PHE A 1 96 ? -21.565 6.412 14.069 1.00 96.31 96 PHE A C 1
ATOM 662 O O . PHE A 1 96 ? -22.565 7.029 14.440 1.00 96.31 96 PHE A O 1
ATOM 669 N N . LEU A 1 97 ? -20.536 6.202 14.891 1.00 94.69 97 LEU A N 1
ATOM 670 C CA . LEU A 1 97 ? -20.539 6.655 16.286 1.00 94.69 97 LEU A CA 1
ATOM 671 C C . LEU A 1 97 ? -20.595 8.185 16.393 1.00 94.69 97 LEU A C 1
ATOM 673 O O . LEU A 1 97 ? -21.291 8.727 17.252 1.00 94.69 97 LEU A O 1
ATOM 677 N N . ALA A 1 98 ? -19.911 8.897 15.495 1.00 92.56 98 ALA A N 1
ATOM 678 C CA . ALA A 1 98 ? -19.908 10.354 15.460 1.00 92.56 98 ALA A CA 1
ATOM 679 C C . ALA A 1 98 ? -21.304 10.929 15.190 1.00 92.56 98 ALA A C 1
ATOM 681 O O . ALA A 1 98 ? -21.659 11.949 15.781 1.00 92.56 98 ALA A O 1
ATOM 682 N N . GLN A 1 99 ? -22.103 10.270 14.349 1.00 92.19 99 GLN A N 1
ATOM 683 C CA . GLN A 1 99 ? -23.464 10.701 14.020 1.00 92.19 99 GLN A CA 1
ATOM 684 C C . GLN A 1 99 ? -24.485 10.344 15.110 1.00 92.19 99 GLN A C 1
ATOM 686 O O . GLN A 1 99 ? -25.424 11.105 15.337 1.00 92.19 99 GLN A O 1
ATOM 691 N N . ASN A 1 100 ? -24.298 9.218 15.804 1.00 93.44 100 ASN A N 1
ATOM 692 C CA . ASN A 1 100 ? -25.286 8.703 16.757 1.00 93.44 100 ASN A CA 1
ATOM 693 C C . ASN A 1 100 ? -25.058 9.156 18.207 1.00 93.44 100 ASN A C 1
ATOM 695 O O . ASN A 1 100 ? -26.018 9.308 18.961 1.00 93.44 100 ASN A O 1
ATOM 699 N N . ILE A 1 101 ? -23.813 9.410 18.618 1.00 91.56 101 ILE A N 1
ATOM 700 C CA . ILE A 1 101 ? -23.509 9.821 19.995 1.00 91.56 101 ILE A CA 1
ATOM 701 C C . ILE A 1 101 ? -23.699 11.334 20.132 1.00 91.56 101 ILE A C 1
ATOM 703 O O . ILE A 1 101 ? -22.917 12.115 19.590 1.00 91.56 101 ILE A O 1
ATOM 707 N N . LYS A 1 102 ? -24.703 11.766 20.895 1.00 88.62 102 LYS A N 1
ATOM 708 C CA . LYS A 1 102 ? -24.909 13.176 21.263 1.00 88.62 102 LYS A CA 1
ATOM 709 C C . LYS A 1 102 ? -24.479 13.375 22.713 1.00 88.62 102 LYS A C 1
ATOM 711 O O . LYS A 1 102 ? -24.983 12.691 23.597 1.00 88.62 102 LYS A O 1
ATOM 716 N N . LEU A 1 103 ? -23.532 14.280 22.942 1.00 87.88 103 LEU A N 1
ATOM 717 C CA . LEU A 1 103 ? -23.059 14.642 24.277 1.00 87.88 103 LEU A CA 1
ATOM 718 C C . LEU A 1 103 ? -23.516 16.067 24.610 1.00 87.88 103 LEU A C 1
ATOM 720 O O . LEU A 1 103 ? -23.701 16.865 23.692 1.00 87.88 103 LEU A O 1
ATOM 724 N N . PRO A 1 104 ? -23.704 16.400 25.897 1.00 87.88 104 PRO A N 1
ATOM 725 C CA . PRO A 1 104 ? -23.956 17.775 26.310 1.00 87.88 104 PRO A CA 1
ATOM 726 C C . PRO A 1 104 ? -22.744 18.666 25.994 1.00 87.88 104 PRO A C 1
ATOM 728 O O . PRO A 1 104 ? -21.611 18.183 25.953 1.00 87.88 104 PRO A O 1
ATOM 731 N N . ALA A 1 105 ? -22.971 19.974 25.833 1.00 86.19 105 ALA A N 1
ATOM 732 C CA . ALA A 1 105 ? -21.950 20.954 25.436 1.00 86.19 105 ALA A CA 1
ATOM 733 C C . ALA A 1 105 ? -20.671 20.918 26.302 1.00 86.19 105 ALA A C 1
ATOM 735 O O . ALA A 1 105 ? -19.574 21.156 25.806 1.00 86.19 105 ALA A O 1
ATOM 736 N N . SER A 1 106 ? -20.788 20.553 27.583 1.00 86.25 106 SER A N 1
ATOM 737 C CA . SER A 1 106 ? -19.653 20.405 28.503 1.00 86.25 106 SER A CA 1
ATOM 738 C C . SER A 1 106 ? -18.702 19.250 28.157 1.00 86.25 106 SER A C 1
ATOM 740 O O . SER A 1 106 ? -17.559 19.254 28.607 1.00 86.25 106 SER A O 1
ATOM 742 N N . MET A 1 107 ? -19.146 18.264 27.370 1.00 88.50 107 MET A N 1
ATOM 743 C CA . MET A 1 107 ? -18.394 17.044 27.045 1.00 88.50 107 MET A CA 1
ATOM 744 C C . MET A 1 107 ? -18.108 16.872 25.548 1.00 88.50 107 MET A C 1
ATOM 746 O O . MET A 1 107 ? -17.523 15.862 25.152 1.00 88.50 107 MET A O 1
ATOM 750 N N . GLU A 1 108 ? -18.474 17.831 24.694 1.00 85.44 108 GLU A N 1
ATOM 751 C CA . GLU A 1 108 ? -18.264 17.704 23.244 1.00 85.44 108 GLU A CA 1
ATOM 752 C C . GLU A 1 108 ? -16.786 17.564 22.860 1.00 85.44 108 GLU A C 1
ATOM 754 O O . GLU A 1 108 ? -16.457 16.776 21.972 1.00 85.44 108 GLU A O 1
ATOM 759 N N . ALA A 1 109 ? -15.880 18.230 23.582 1.00 87.94 109 ALA A N 1
ATOM 760 C CA . ALA A 1 109 ? -14.439 18.109 23.359 1.00 87.94 109 ALA A CA 1
ATOM 761 C C . ALA A 1 109 ? -13.903 16.687 23.627 1.00 87.94 109 ALA A C 1
ATOM 763 O O . ALA A 1 109 ? -12.929 16.261 23.005 1.00 87.94 109 ALA A O 1
ATOM 764 N N . LEU A 1 110 ? -14.556 15.920 24.510 1.00 89.50 110 LEU A N 1
ATOM 765 C CA . LEU A 1 110 ? -14.154 14.550 24.845 1.00 89.50 110 LEU A CA 1
ATOM 766 C C . LEU A 1 110 ? -14.501 13.555 23.729 1.00 89.50 110 LEU A C 1
ATOM 768 O O . LEU A 1 110 ? -13.878 12.496 23.609 1.00 89.50 110 LEU A O 1
ATOM 772 N N . LYS A 1 111 ? -15.488 13.893 22.893 1.00 88.31 111 LYS A N 1
ATOM 773 C CA . LYS A 1 111 ? -16.016 13.009 21.853 1.00 88.31 111 LYS A CA 1
ATOM 774 C C . LYS A 1 111 ? -14.946 12.573 20.839 1.00 88.31 111 LYS A C 1
ATOM 776 O O . LYS A 1 111 ? -14.738 11.366 20.724 1.00 88.31 111 LYS A O 1
ATOM 781 N N . PRO A 1 112 ? -14.242 13.476 20.126 1.00 87.12 112 PRO A N 1
ATOM 782 C CA . PRO A 1 112 ? -13.232 13.077 19.143 1.00 87.12 112 PRO A CA 1
ATOM 783 C C . PRO A 1 112 ? -11.922 12.577 19.764 1.00 87.12 112 PRO A C 1
ATOM 785 O O . PRO A 1 112 ? -11.168 11.893 19.079 1.00 87.12 112 PRO A O 1
ATOM 788 N N . VAL A 1 113 ? -11.644 12.909 21.030 1.00 90.44 113 VAL A N 1
ATOM 789 C CA . VAL A 1 113 ? -10.372 12.571 21.693 1.00 90.44 113 VAL A CA 1
ATOM 790 C C . VAL A 1 113 ? -10.419 11.199 22.361 1.00 90.44 113 VAL A C 1
ATOM 792 O O . VAL A 1 113 ? -9.462 10.439 22.251 1.00 90.44 113 VAL A O 1
ATOM 795 N N . LEU A 1 114 ? -11.521 10.868 23.040 1.00 92.00 114 LEU A N 1
ATOM 796 C CA . LEU A 1 114 ? -11.624 9.650 23.846 1.00 92.00 114 LEU A CA 1
ATOM 797 C C . LEU A 1 114 ? -12.730 8.723 23.348 1.00 92.00 114 LEU A C 1
ATOM 799 O O . LEU A 1 114 ? -12.470 7.562 23.046 1.00 92.00 114 LEU A O 1
ATOM 803 N N . VAL A 1 115 ? -13.963 9.227 23.250 1.00 93.19 115 VAL A N 1
ATOM 804 C CA . VAL A 1 115 ? -15.143 8.370 23.047 1.00 93.19 115 VAL A CA 1
ATOM 805 C C . VAL A 1 115 ? -15.108 7.693 21.681 1.00 93.19 115 VAL A C 1
ATOM 807 O O . VAL A 1 115 ? -15.254 6.473 21.595 1.00 93.19 115 VAL A O 1
ATOM 810 N N . LEU A 1 116 ? -14.890 8.468 20.613 1.00 94.62 116 LEU A N 1
ATOM 811 C CA . LEU A 1 116 ? -14.861 7.923 19.259 1.00 94.62 116 LEU A CA 1
ATOM 812 C C . LEU A 1 116 ? -13.672 6.982 19.054 1.00 94.62 116 LEU A C 1
ATOM 814 O O . LEU A 1 116 ? -13.933 5.845 18.657 1.00 94.62 116 LEU A O 1
ATOM 818 N N . PRO A 1 117 ? -12.409 7.359 19.354 1.00 93.81 117 PRO A N 1
ATOM 819 C CA . PRO A 1 117 ? -11.283 6.447 19.171 1.00 93.81 117 PRO A CA 1
ATOM 820 C C . PRO A 1 117 ? -11.416 5.159 19.989 1.00 93.81 117 PRO A C 1
ATOM 822 O O . PRO A 1 117 ? -11.154 4.088 19.452 1.00 93.81 117 PRO A O 1
ATOM 825 N N . LEU A 1 118 ? -11.882 5.224 21.243 1.00 95.50 118 LEU A N 1
ATOM 826 C CA . LEU A 1 118 ? -12.018 4.042 22.100 1.00 95.50 118 LEU A CA 1
ATOM 827 C C . LEU A 1 118 ? -13.080 3.067 21.575 1.00 95.50 118 LEU A C 1
ATOM 829 O O . LEU A 1 118 ? -12.786 1.894 21.346 1.00 95.50 118 LEU A O 1
ATOM 833 N N . LEU A 1 119 ? -14.308 3.549 21.359 1.00 96.38 119 LEU A N 1
ATOM 834 C CA . LEU A 1 119 ? -15.423 2.690 20.951 1.00 96.38 119 LEU A CA 1
ATOM 835 C C . LEU A 1 119 ? -15.226 2.140 19.539 1.00 96.38 119 LEU A C 1
ATOM 837 O O . LEU A 1 119 ? -15.473 0.962 19.295 1.00 96.38 119 LEU A O 1
ATOM 841 N N . SER A 1 120 ? -14.741 2.966 18.610 1.00 96.19 120 SER A N 1
ATOM 842 C CA . SER A 1 120 ? -14.464 2.505 17.247 1.00 96.19 120 SER A CA 1
ATOM 843 C C . SER A 1 120 ? -13.318 1.499 17.193 1.00 96.19 120 SER A C 1
ATOM 845 O O . SER A 1 120 ? -13.410 0.542 16.428 1.00 96.19 120 SER A O 1
ATOM 847 N N . THR A 1 121 ? -12.273 1.665 18.014 1.00 96.56 121 THR A N 1
ATOM 848 C CA . THR A 1 121 ? -11.173 0.692 18.103 1.00 96.56 121 THR A CA 1
ATOM 849 C C . THR A 1 121 ? -11.677 -0.624 18.671 1.00 96.56 121 THR A C 1
ATOM 851 O O . THR A 1 121 ? -11.326 -1.676 18.146 1.00 96.56 121 THR A O 1
ATOM 854 N N . LEU A 1 122 ? -12.536 -0.582 19.694 1.00 97.12 122 LEU A N 1
ATOM 855 C CA . LEU A 1 122 ? -13.132 -1.786 20.265 1.00 97.12 122 LEU A CA 1
ATOM 856 C C . LEU A 1 122 ? -13.987 -2.527 19.229 1.00 97.12 122 LEU A C 1
ATOM 858 O O . LEU A 1 122 ? -13.804 -3.723 19.033 1.00 97.12 122 LEU A O 1
ATOM 862 N N . ILE A 1 123 ? -14.865 -1.815 18.517 1.00 96.69 123 ILE A N 1
ATOM 863 C CA . ILE A 1 123 ? -15.709 -2.397 17.461 1.00 96.69 123 ILE A CA 1
ATOM 864 C C . ILE A 1 123 ? -14.842 -2.990 16.346 1.00 96.69 123 ILE A C 1
ATOM 866 O O . ILE A 1 123 ? -14.985 -4.163 16.007 1.00 96.69 123 ILE A O 1
ATOM 870 N N . THR A 1 124 ? -13.911 -2.199 15.808 1.00 96.50 124 THR A N 1
ATOM 871 C CA . THR A 1 124 ? -13.030 -2.622 14.710 1.00 96.50 124 THR A CA 1
ATOM 872 C C . THR A 1 124 ? -12.181 -3.815 15.131 1.00 96.50 124 THR A C 1
ATOM 874 O O . THR A 1 124 ? -12.111 -4.801 14.407 1.00 96.50 124 THR A O 1
ATOM 877 N N . GLY A 1 125 ? -11.567 -3.757 16.313 1.00 96.12 125 GLY A N 1
ATOM 878 C CA . GLY A 1 125 ? -10.694 -4.806 16.823 1.00 96.12 125 GLY A CA 1
ATOM 879 C C . GLY A 1 125 ? -11.431 -6.115 17.085 1.00 96.12 125 GLY A C 1
ATOM 880 O O . GLY A 1 125 ? -10.975 -7.162 16.634 1.00 96.12 125 GLY A O 1
ATOM 881 N N . LEU A 1 126 ? -12.596 -6.069 17.740 1.00 96.69 126 LEU A N 1
ATOM 882 C CA . LEU A 1 126 ? -13.396 -7.271 18.000 1.00 96.69 126 LEU A CA 1
ATOM 883 C C . LEU A 1 126 ? -13.893 -7.911 16.701 1.00 96.69 126 LEU A C 1
ATOM 885 O O . LEU A 1 126 ? -13.794 -9.125 16.543 1.00 96.69 126 LEU A O 1
ATOM 889 N N . ILE A 1 127 ? -14.374 -7.112 15.746 1.00 96.38 127 ILE A N 1
ATOM 890 C CA . ILE A 1 127 ? -14.808 -7.626 14.440 1.00 96.38 127 ILE A CA 1
ATOM 891 C C . ILE A 1 127 ? -13.618 -8.214 13.667 1.00 96.38 127 ILE A C 1
ATOM 893 O O . ILE A 1 127 ? -13.749 -9.286 13.074 1.00 96.38 127 ILE A O 1
ATOM 897 N N . MET A 1 128 ? -12.449 -7.566 13.705 1.00 95.50 128 MET A N 1
ATOM 898 C CA . MET A 1 128 ? -11.232 -8.090 13.079 1.00 95.50 128 MET A CA 1
ATOM 899 C C . MET A 1 128 ? -10.792 -9.419 13.691 1.00 95.50 128 MET A C 1
ATOM 901 O O . MET A 1 128 ? -10.435 -10.325 12.948 1.00 95.50 128 MET A O 1
ATOM 905 N N . ILE A 1 129 ? -10.857 -9.569 15.014 1.00 94.31 129 ILE A N 1
ATOM 906 C CA . ILE A 1 129 ? -10.425 -10.793 15.701 1.00 94.31 129 ILE A CA 1
ATOM 907 C C . ILE A 1 129 ? -11.421 -11.940 15.487 1.00 94.31 129 ILE A C 1
ATOM 909 O O . ILE A 1 129 ? -11.010 -13.043 15.139 1.00 94.31 129 ILE A O 1
ATOM 913 N N . TYR A 1 130 ? -12.720 -11.696 15.684 1.00 93.88 130 TYR A N 1
ATOM 914 C CA . TYR A 1 130 ? -13.714 -12.774 15.736 1.00 93.88 130 TYR A CA 1
ATOM 915 C C . TYR A 1 130 ? -14.382 -13.091 14.399 1.00 93.88 130 TYR A C 1
ATOM 917 O O . TYR A 1 130 ? -14.828 -14.219 14.207 1.00 93.88 130 TYR A O 1
ATOM 925 N N . VAL A 1 131 ? -14.492 -12.118 13.491 1.00 94.00 131 VAL A N 1
ATOM 926 C CA . VAL A 1 131 ? -15.313 -12.265 12.276 1.00 94.00 131 VAL A CA 1
ATOM 927 C C . VAL A 1 131 ? -14.468 -12.205 11.011 1.00 94.00 131 VAL A C 1
ATOM 929 O O . VAL A 1 131 ? -14.590 -13.070 10.152 1.00 94.00 131 VAL A O 1
ATOM 932 N N . VAL A 1 132 ? -13.615 -11.188 10.874 1.00 92.31 132 VAL A N 1
ATOM 933 C CA . VAL A 1 132 ? -12.940 -10.884 9.600 1.00 92.31 132 VAL A CA 1
ATOM 934 C C . VAL A 1 132 ? -11.588 -11.585 9.473 1.00 92.31 132 VAL A C 1
ATOM 936 O O . VAL A 1 132 ? -11.237 -12.034 8.383 1.00 92.31 132 VAL A O 1
ATOM 939 N N . GLY A 1 133 ? -10.831 -11.703 10.566 1.00 89.56 133 GLY A N 1
ATOM 940 C CA . GLY A 1 133 ? -9.442 -12.163 10.552 1.00 89.56 133 GLY A CA 1
ATOM 941 C C . GLY A 1 133 ? -9.274 -13.545 9.932 1.00 89.56 133 GLY A C 1
ATOM 942 O O . GLY A 1 133 ? -8.488 -13.692 9.002 1.00 89.56 133 GLY A O 1
ATOM 943 N N . GLY A 1 134 ? -10.054 -14.531 10.383 1.00 91.69 134 GLY A N 1
ATOM 944 C CA . GLY A 1 134 ? -10.003 -15.900 9.855 1.00 91.69 134 GLY A CA 1
ATOM 945 C C . GLY A 1 134 ? -10.305 -15.983 8.351 1.00 91.69 134 GLY A C 1
ATOM 946 O O . GLY A 1 134 ? -9.436 -16.412 7.591 1.00 91.69 134 GLY A O 1
ATOM 947 N N . PRO A 1 135 ? -11.488 -15.534 7.886 1.00 94.00 135 PRO A N 1
ATOM 948 C CA . PRO A 1 135 ? -11.849 -15.595 6.470 1.00 94.00 135 PRO A CA 1
ATOM 949 C C . PRO A 1 135 ? -10.887 -14.833 5.553 1.00 94.00 135 PRO A C 1
ATOM 951 O O . PRO A 1 135 ? -10.517 -15.339 4.497 1.00 94.00 135 PRO A O 1
ATOM 954 N N . VAL A 1 136 ? -10.455 -13.627 5.942 1.00 94.06 136 VAL A N 1
ATOM 955 C CA . VAL A 1 136 ? -9.562 -12.818 5.095 1.00 94.06 136 VAL A CA 1
ATOM 956 C C . VAL A 1 136 ? -8.141 -13.375 5.084 1.00 94.06 136 VAL A C 1
ATOM 958 O O . VAL A 1 136 ? -7.497 -13.347 4.038 1.00 94.06 136 VAL A O 1
ATOM 961 N N . SER A 1 137 ? -7.665 -13.925 6.204 1.00 93.50 137 SER A N 1
ATOM 962 C CA . SER A 1 137 ? -6.384 -14.636 6.258 1.00 93.50 137 SER A CA 1
ATOM 963 C C . SER A 1 137 ? -6.384 -15.849 5.325 1.00 93.50 137 SER A C 1
ATOM 965 O O . SER A 1 137 ? -5.473 -15.984 4.514 1.00 93.50 137 SER A O 1
ATOM 967 N N . ALA A 1 138 ? -7.463 -16.641 5.306 1.00 94.06 138 ALA A N 1
ATOM 968 C CA . ALA A 1 138 ? -7.601 -17.764 4.374 1.00 94.06 138 ALA A CA 1
ATOM 969 C C . ALA A 1 138 ? -7.590 -17.321 2.898 1.00 94.06 138 ALA A C 1
ATOM 971 O O . ALA A 1 138 ? -6.974 -17.969 2.053 1.00 94.06 138 ALA A O 1
ATOM 972 N N . VAL A 1 139 ? -8.232 -16.191 2.572 1.00 94.81 139 VAL A N 1
ATOM 973 C CA . VAL A 1 139 ? -8.177 -15.615 1.215 1.00 94.81 139 VAL A CA 1
ATOM 974 C C . VAL A 1 139 ? -6.765 -15.138 0.873 1.00 94.81 139 VAL A C 1
ATOM 976 O O . VAL A 1 139 ? -6.299 -15.370 -0.242 1.00 94.81 139 VAL A O 1
ATOM 979 N N . MET A 1 140 ? -6.070 -14.494 1.813 1.00 93.38 140 MET A N 1
ATOM 980 C CA . MET A 1 140 ? -4.686 -14.061 1.614 1.00 93.38 140 MET A CA 1
ATOM 981 C C . MET A 1 140 ? -3.737 -15.233 1.411 1.00 93.38 140 MET A C 1
ATOM 983 O O . MET A 1 140 ? -2.931 -15.190 0.487 1.00 93.38 140 MET A O 1
ATOM 987 N N . GLU A 1 141 ? -3.847 -16.275 2.229 1.00 92.50 141 GLU A N 1
ATOM 988 C CA . GLU A 1 141 ? -3.055 -17.496 2.097 1.00 92.50 141 GLU A CA 1
ATOM 989 C C . GLU A 1 141 ? -3.358 -18.213 0.778 1.00 92.50 141 GLU A C 1
ATOM 991 O O . GLU A 1 141 ? -2.443 -18.645 0.078 1.00 92.50 141 GLU A O 1
ATOM 996 N N . GLY A 1 142 ? -4.633 -18.274 0.383 1.00 93.12 142 GLY A N 1
ATOM 997 C CA . GLY A 1 142 ? -5.039 -18.792 -0.921 1.00 93.12 142 GLY A CA 1
ATOM 998 C C . GLY A 1 142 ? -4.412 -18.003 -2.072 1.00 93.12 142 GLY A C 1
ATOM 999 O O . GLY A 1 142 ? -3.897 -18.598 -3.017 1.00 93.12 142 GLY A O 1
ATOM 1000 N N . LEU A 1 143 ? -4.386 -16.671 -1.975 1.00 91.62 143 LEU A N 1
ATOM 1001 C CA . LEU A 1 143 ? -3.754 -15.803 -2.967 1.00 91.62 143 LEU A CA 1
ATOM 1002 C C . LEU A 1 143 ? -2.232 -15.990 -3.008 1.00 91.62 143 LEU A C 1
ATOM 1004 O O . LEU A 1 143 ? -1.671 -16.132 -4.093 1.00 91.62 143 LEU A O 1
ATOM 1008 N N . THR A 1 144 ? -1.545 -16.001 -1.864 1.00 90.31 144 THR A N 1
ATOM 1009 C CA . THR A 1 144 ? -0.082 -16.176 -1.827 1.00 90.31 144 THR A CA 1
ATOM 1010 C C . THR A 1 144 ? 0.325 -17.572 -2.282 1.00 90.31 144 THR A C 1
ATOM 1012 O O . THR A 1 144 ? 1.298 -17.700 -3.021 1.00 90.31 144 THR A O 1
ATOM 1015 N N . THR A 1 145 ? -0.456 -18.596 -1.938 1.00 90.94 145 THR A N 1
ATOM 1016 C CA . THR A 1 145 ? -0.277 -19.974 -2.416 1.00 90.94 145 THR A CA 1
ATOM 1017 C C . THR A 1 145 ? -0.528 -20.071 -3.915 1.00 90.94 145 THR A C 1
ATOM 1019 O O . THR A 1 145 ? 0.265 -20.682 -4.628 1.00 90.94 145 THR A O 1
ATOM 1022 N N . PHE A 1 146 ? -1.586 -19.435 -4.426 1.00 90.06 146 PHE A N 1
ATOM 1023 C CA . PHE A 1 146 ? -1.855 -19.372 -5.862 1.00 90.06 146 PHE A CA 1
ATOM 1024 C C . PHE A 1 146 ? -0.685 -18.736 -6.614 1.00 90.06 146 PHE A C 1
ATOM 1026 O O . PHE A 1 146 ? -0.211 -19.318 -7.585 1.00 90.06 146 PHE A O 1
ATOM 1033 N N . LEU A 1 147 ? -0.184 -17.593 -6.131 1.00 88.56 147 LEU A N 1
ATOM 1034 C CA . LEU A 1 147 ? 0.963 -16.891 -6.713 1.00 88.56 147 LEU A CA 1
ATOM 1035 C C . LEU A 1 147 ? 2.267 -17.698 -6.600 1.00 88.56 147 LEU A C 1
ATOM 1037 O O . LEU A 1 147 ? 3.069 -17.693 -7.531 1.00 88.56 147 LEU A O 1
ATOM 1041 N N . GLY A 1 148 ? 2.477 -18.398 -5.483 1.00 86.31 148 GLY A N 1
ATOM 1042 C CA . GLY A 1 148 ? 3.661 -19.227 -5.241 1.00 86.31 148 GLY A CA 1
ATOM 1043 C C . GLY A 1 148 ? 3.691 -20.515 -6.067 1.00 86.31 148 GLY A C 1
ATOM 1044 O O . GLY A 1 148 ? 4.762 -20.952 -6.475 1.00 86.31 148 GLY A O 1
ATOM 1045 N N . ASN A 1 149 ? 2.523 -21.087 -6.370 1.00 88.19 149 ASN A N 1
ATOM 1046 C CA . ASN A 1 149 ? 2.382 -22.309 -7.169 1.00 88.19 149 ASN A CA 1
ATOM 1047 C C . ASN A 1 149 ? 2.254 -22.043 -8.678 1.00 88.19 149 ASN A C 1
ATOM 1049 O O . ASN A 1 149 ? 2.020 -22.976 -9.451 1.00 88.19 149 ASN A O 1
ATOM 1053 N N . MET A 1 150 ? 2.380 -20.790 -9.127 1.00 87.50 150 MET A N 1
ATOM 1054 C CA . MET A 1 150 ? 2.319 -20.483 -10.554 1.00 87.50 150 MET A CA 1
ATOM 1055 C C . MET A 1 150 ? 3.494 -21.135 -11.283 1.00 87.50 150 MET A C 1
ATOM 1057 O O . MET A 1 150 ? 4.659 -20.842 -11.021 1.00 87.50 150 MET A O 1
ATOM 1061 N N . THR A 1 151 ? 3.183 -21.982 -12.261 1.00 81.44 151 THR A N 1
ATOM 1062 C CA . THR A 1 151 ? 4.169 -22.445 -13.237 1.00 81.44 151 THR A CA 1
ATOM 1063 C C . THR A 1 151 ? 4.622 -21.284 -14.124 1.00 81.44 151 THR A C 1
ATOM 1065 O O . THR A 1 151 ? 3.952 -20.249 -14.224 1.00 81.44 151 THR A O 1
ATOM 1068 N N . SER A 1 152 ? 5.752 -21.464 -14.811 1.00 80.56 152 SER A N 1
ATOM 1069 C CA . SER A 1 152 ? 6.405 -20.447 -15.647 1.00 80.56 152 SER A CA 1
ATOM 1070 C C . SER A 1 152 ? 5.430 -19.740 -16.597 1.00 80.56 152 SER A C 1
ATOM 1072 O O . SER A 1 152 ? 5.460 -18.519 -16.714 1.00 80.56 152 SER A O 1
ATOM 1074 N N . THR A 1 153 ? 4.511 -20.482 -17.225 1.00 83.62 153 THR A N 1
ATOM 1075 C CA . THR A 1 153 ? 3.518 -19.932 -18.162 1.00 83.62 153 THR A CA 1
ATOM 1076 C C . THR A 1 153 ? 2.531 -18.979 -17.490 1.00 83.62 153 THR A C 1
ATOM 1078 O O . THR A 1 153 ? 2.284 -17.886 -17.999 1.00 83.62 153 THR A O 1
ATOM 1081 N N . ASN A 1 154 ? 1.987 -19.349 -16.328 1.00 86.94 154 ASN A N 1
ATOM 1082 C CA . ASN A 1 154 ? 1.020 -18.505 -15.627 1.00 86.94 154 ASN A CA 1
ATOM 1083 C C . ASN A 1 154 ? 1.704 -17.255 -15.056 1.00 86.94 154 ASN A C 1
ATOM 1085 O O . ASN A 1 154 ? 1.124 -16.170 -15.085 1.00 86.94 154 ASN A O 1
ATOM 1089 N N . ALA A 1 155 ? 2.940 -17.389 -14.565 1.00 84.88 155 ALA A N 1
ATOM 1090 C CA . ALA A 1 155 ? 3.720 -16.256 -14.072 1.00 84.88 155 ALA A CA 1
ATOM 1091 C C . ALA A 1 155 ? 3.989 -15.226 -15.186 1.00 84.88 155 ALA A C 1
ATOM 1093 O O . ALA A 1 155 ? 3.878 -14.022 -14.951 1.00 84.88 155 ALA A O 1
ATOM 1094 N N . ILE A 1 156 ? 4.259 -15.688 -16.415 1.00 87.69 156 ILE A N 1
ATOM 1095 C CA . ILE A 1 156 ? 4.395 -14.817 -17.594 1.00 87.69 156 ILE A CA 1
ATOM 1096 C C . ILE A 1 156 ? 3.071 -14.109 -17.906 1.00 87.69 156 ILE A C 1
ATOM 1098 O O . ILE A 1 156 ? 3.073 -12.899 -18.121 1.00 87.69 156 ILE A O 1
ATOM 1102 N N . LEU A 1 157 ? 1.936 -14.821 -17.888 1.00 89.12 157 LEU A N 1
ATOM 1103 C CA . LEU A 1 157 ? 0.613 -14.218 -18.112 1.00 89.12 157 LEU A CA 1
ATOM 1104 C C . LEU A 1 157 ? 0.296 -13.126 -17.083 1.00 89.12 157 LEU A C 1
ATOM 1106 O O . LEU A 1 157 ? -0.142 -12.038 -17.458 1.00 89.12 157 LEU A O 1
ATOM 1110 N N . LEU A 1 158 ? 0.566 -13.382 -15.800 1.00 89.06 158 LEU A N 1
ATOM 1111 C CA . LEU A 1 158 ? 0.390 -12.386 -14.743 1.00 89.06 158 LEU A CA 1
ATOM 1112 C C . LEU A 1 158 ? 1.328 -11.190 -14.933 1.00 89.06 158 LEU A C 1
ATOM 1114 O O . LEU A 1 158 ? 0.894 -10.049 -14.794 1.00 89.06 158 LEU A O 1
ATOM 1118 N N . GLY A 1 159 ? 2.591 -11.431 -15.288 1.00 90.00 159 GLY A N 1
ATOM 1119 C CA . GLY A 1 159 ? 3.547 -10.369 -15.598 1.00 90.00 159 GLY A CA 1
ATOM 1120 C C . GLY A 1 159 ? 3.096 -9.500 -16.774 1.00 90.00 159 GLY A C 1
ATOM 1121 O O . GLY A 1 159 ? 3.167 -8.276 -16.688 1.00 90.00 159 GLY A O 1
ATOM 1122 N N . MET A 1 160 ? 2.564 -10.108 -17.840 1.00 90.38 160 MET A N 1
ATOM 1123 C CA . MET A 1 160 ? 2.003 -9.378 -18.983 1.00 90.38 160 MET A CA 1
ATOM 1124 C C . MET A 1 160 ? 0.771 -8.564 -18.594 1.00 90.38 160 MET A C 1
ATOM 1126 O O . MET A 1 160 ? 0.660 -7.416 -19.011 1.00 90.38 160 MET A O 1
ATOM 1130 N N . LEU A 1 161 ? -0.127 -9.119 -17.775 1.00 92.94 161 LEU A N 1
ATOM 1131 C CA . LEU A 1 161 ? -1.296 -8.395 -17.275 1.00 92.94 161 LEU A CA 1
ATOM 1132 C C . LEU A 1 161 ? -0.878 -7.173 -16.447 1.00 92.94 161 LEU A C 1
ATOM 1134 O O . LEU A 1 161 ? -1.310 -6.057 -16.729 1.00 92.94 161 LEU A O 1
ATOM 1138 N N . LEU A 1 162 ? -0.007 -7.371 -15.453 1.00 91.38 162 LEU A N 1
ATOM 1139 C CA . LEU A 1 162 ? 0.481 -6.291 -14.594 1.00 91.38 162 LEU A CA 1
ATOM 1140 C C . LEU A 1 162 ? 1.269 -5.247 -15.394 1.00 91.38 162 LEU A C 1
ATOM 1142 O O . LEU A 1 162 ? 1.112 -4.050 -15.163 1.00 91.38 162 LEU A O 1
ATOM 1146 N N . GLY A 1 163 ? 2.066 -5.680 -16.371 1.00 89.44 163 GLY A N 1
ATOM 1147 C CA . GLY A 1 163 ? 2.792 -4.781 -17.261 1.00 89.44 163 GLY A CA 1
ATOM 1148 C C . GLY A 1 163 ? 1.879 -3.988 -18.194 1.00 89.44 163 GLY A C 1
ATOM 1149 O O . GLY A 1 163 ? 2.075 -2.785 -18.361 1.00 89.44 163 GLY A O 1
ATOM 1150 N N . ALA A 1 164 ? 0.832 -4.617 -18.732 1.00 90.94 164 ALA A N 1
ATOM 1151 C CA . ALA A 1 164 ? -0.188 -3.932 -19.521 1.00 90.94 164 ALA A CA 1
ATOM 1152 C C . ALA A 1 164 ? -0.898 -2.858 -18.688 1.00 90.94 164 ALA A C 1
ATOM 1154 O O . ALA A 1 164 ? -1.087 -1.743 -19.168 1.00 90.94 164 ALA A O 1
ATOM 1155 N N . MET A 1 165 ? -1.214 -3.150 -17.422 1.00 91.69 165 MET A N 1
ATOM 1156 C CA . MET A 1 165 ? -1.782 -2.160 -16.504 1.00 91.69 165 MET A CA 1
ATOM 1157 C C . MET A 1 165 ? -0.836 -0.978 -16.245 1.00 91.69 165 MET A C 1
ATOM 1159 O O . MET A 1 165 ? -1.313 0.148 -16.145 1.00 91.69 165 MET A O 1
ATOM 1163 N N . GLN A 1 166 ? 0.484 -1.200 -16.162 1.00 88.50 166 GLN A N 1
ATOM 1164 C CA . GLN A 1 166 ? 1.456 -0.103 -16.009 1.00 88.50 166 GLN A CA 1
ATOM 1165 C C . GLN A 1 166 ? 1.547 0.786 -17.261 1.00 88.50 166 GLN A C 1
ATOM 1167 O O . GLN A 1 166 ? 1.645 2.008 -17.171 1.00 88.50 166 GLN A O 1
ATOM 1172 N N . GLY A 1 167 ? 1.499 0.182 -18.450 1.00 84.44 167 GLY A N 1
ATOM 1173 C CA . GLY A 1 167 ? 1.584 0.908 -19.721 1.00 84.44 167 GLY A CA 1
ATOM 1174 C C . GLY A 1 167 ? 0.274 1.550 -20.191 1.00 84.44 167 GLY A C 1
ATOM 1175 O O . GLY A 1 167 ? 0.302 2.306 -21.160 1.00 84.44 167 GLY A O 1
ATOM 1176 N N . PHE A 1 168 ? -0.861 1.248 -19.548 1.00 85.81 168 PHE A N 1
ATOM 1177 C CA . PHE A 1 168 ? -2.192 1.616 -20.041 1.00 85.81 168 PHE A CA 1
ATOM 1178 C C . PHE A 1 168 ? -2.448 3.128 -20.022 1.00 85.81 168 PHE A C 1
ATOM 1180 O O . PHE A 1 168 ? -2.881 3.691 -21.025 1.00 85.81 168 PHE A O 1
ATOM 1187 N N . ASP A 1 169 ? -2.180 3.784 -18.893 1.00 84.25 169 ASP A N 1
ATOM 1188 C CA . ASP A 1 169 ? -2.504 5.197 -18.670 1.00 84.25 169 ASP A CA 1
ATOM 1189 C C . ASP A 1 169 ? -1.317 6.038 -18.170 1.00 84.25 169 ASP A C 1
ATOM 1191 O O . ASP A 1 169 ? -1.527 7.147 -17.681 1.00 84.25 169 ASP A O 1
ATOM 1195 N N . LEU A 1 170 ? -0.082 5.527 -18.310 1.00 82.75 170 LEU A N 1
ATOM 1196 C CA . LEU A 1 170 ? 1.188 6.240 -18.065 1.00 82.75 170 LEU A CA 1
ATOM 1197 C C . LEU A 1 170 ? 1.195 7.071 -16.766 1.00 82.75 170 LEU A C 1
ATOM 1199 O O . LEU A 1 170 ? 1.597 8.232 -16.775 1.00 82.75 170 LEU A O 1
ATOM 1203 N N . GLY A 1 171 ? 0.698 6.488 -15.668 1.00 78.06 171 GLY A N 1
ATOM 1204 C CA . GLY A 1 171 ? 0.589 7.159 -14.361 1.00 78.06 171 GLY A CA 1
ATOM 1205 C C . GLY A 1 171 ? -0.845 7.421 -13.877 1.00 78.06 171 GLY A C 1
ATOM 1206 O O . GLY A 1 171 ? -1.051 7.959 -12.781 1.00 78.06 171 GLY A O 1
ATOM 1207 N N . GLY A 1 172 ? -1.851 7.024 -14.658 1.00 84.00 172 GLY A N 1
ATOM 1208 C CA . GLY A 1 172 ? -3.264 7.139 -14.302 1.00 84.00 172 GLY A CA 1
ATOM 1209 C C . GLY A 1 172 ? -3.765 6.106 -13.268 1.00 84.00 172 GLY A C 1
ATOM 1210 O O . GLY A 1 172 ? -2.977 5.449 -12.573 1.00 84.00 172 GLY A O 1
ATOM 1211 N N . PRO A 1 173 ? -5.098 5.999 -13.085 1.00 86.88 173 PRO A N 1
ATOM 1212 C CA . PRO A 1 173 ? -5.718 5.117 -12.094 1.00 86.88 173 PRO A CA 1
ATOM 1213 C C . PRO A 1 173 ? -5.375 3.627 -12.241 1.00 86.88 173 PRO A C 1
ATOM 1215 O O . PRO A 1 173 ? -5.196 2.955 -11.224 1.00 86.88 173 PRO A O 1
ATOM 1218 N N . VAL A 1 174 ? -5.260 3.105 -13.467 1.00 88.56 174 VAL A N 1
ATOM 1219 C CA . VAL A 1 174 ? -4.955 1.688 -13.738 1.00 88.56 174 VAL A CA 1
ATOM 1220 C C . VAL A 1 174 ? -3.512 1.377 -13.350 1.00 88.56 174 VAL A C 1
ATOM 1222 O O . VAL A 1 174 ? -3.270 0.415 -12.612 1.00 88.56 174 VAL A O 1
ATOM 1225 N N . ASN A 1 175 ? -2.565 2.237 -13.742 1.00 89.19 175 ASN A N 1
ATOM 1226 C CA . ASN A 1 175 ? -1.167 2.130 -13.329 1.00 89.19 175 ASN A CA 1
ATOM 1227 C C . ASN A 1 175 ? -1.023 2.176 -11.798 1.00 89.19 175 ASN A C 1
ATOM 1229 O O . ASN A 1 175 ? -0.339 1.339 -11.202 1.00 89.19 175 ASN A O 1
ATOM 1233 N N . LYS A 1 176 ? -1.722 3.108 -11.136 1.00 88.88 176 LYS A N 1
ATOM 1234 C CA . LYS A 1 176 ? -1.703 3.236 -9.667 1.00 88.88 176 LYS A CA 1
ATOM 1235 C C . LYS A 1 176 ? -2.349 2.048 -8.957 1.00 88.88 176 LYS A C 1
ATOM 1237 O O . LYS A 1 176 ? -1.865 1.653 -7.897 1.00 88.88 176 LYS A O 1
ATOM 1242 N N . ALA A 1 177 ? -3.402 1.460 -9.522 1.00 89.81 177 ALA A N 1
ATOM 1243 C CA . ALA A 1 177 ? -4.035 0.266 -8.966 1.00 89.81 177 ALA A CA 1
ATOM 1244 C C . ALA A 1 177 ? -3.087 -0.942 -9.006 1.00 89.81 177 ALA A C 1
ATOM 1246 O O . ALA A 1 177 ? -2.889 -1.593 -7.979 1.00 89.81 177 ALA A O 1
ATOM 1247 N N . ALA A 1 178 ? -2.442 -1.192 -10.152 1.00 91.62 178 ALA A N 1
ATOM 1248 C CA . ALA A 1 178 ? -1.439 -2.251 -10.276 1.00 91.62 178 ALA A CA 1
ATOM 1249 C C . ALA A 1 178 ? -0.255 -2.028 -9.323 1.00 91.62 178 ALA A C 1
ATOM 1251 O O . ALA A 1 178 ? 0.146 -2.952 -8.618 1.00 91.62 178 ALA A O 1
ATOM 1252 N N . TYR A 1 179 ? 0.250 -0.795 -9.221 1.00 90.25 179 TYR A N 1
ATOM 1253 C CA . TYR A 1 179 ? 1.341 -0.473 -8.302 1.00 90.25 179 TYR A CA 1
ATOM 1254 C C . TYR A 1 179 ? 0.954 -0.698 -6.830 1.00 90.25 179 TYR A C 1
ATOM 1256 O O . TYR A 1 179 ? 1.697 -1.333 -6.081 1.00 90.25 179 TYR A O 1
ATOM 1264 N N . THR A 1 180 ? -0.230 -0.240 -6.410 1.00 88.75 180 THR A N 1
ATOM 1265 C CA . THR A 1 180 ? -0.744 -0.467 -5.047 1.00 88.75 180 THR A CA 1
ATOM 1266 C C . THR A 1 180 ? -0.923 -1.955 -4.744 1.00 88.75 180 THR A C 1
ATOM 1268 O O . THR A 1 180 ? -0.607 -2.377 -3.633 1.00 88.75 180 THR A O 1
ATOM 1271 N N . PHE A 1 181 ? -1.367 -2.760 -5.715 1.00 89.81 181 PHE A N 1
ATOM 1272 C CA . PHE A 1 181 ? -1.430 -4.216 -5.574 1.00 89.81 181 PHE A CA 1
ATOM 1273 C C . PHE A 1 181 ? -0.039 -4.822 -5.324 1.00 89.81 181 PHE A C 1
ATOM 1275 O O . PHE A 1 181 ? 0.136 -5.568 -4.360 1.00 89.81 181 PHE A O 1
ATOM 1282 N N . GLY A 1 182 ? 0.966 -4.443 -6.122 1.00 90.81 182 GLY A N 1
ATOM 1283 C CA . GLY A 1 182 ? 2.351 -4.893 -5.935 1.00 90.81 182 GLY A CA 1
ATOM 1284 C C . GLY A 1 182 ? 2.925 -4.508 -4.570 1.00 90.81 182 GLY A C 1
ATOM 1285 O O . GLY A 1 182 ? 3.459 -5.358 -3.860 1.00 90.81 182 GLY A O 1
ATOM 1286 N N . VAL A 1 183 ? 2.748 -3.249 -4.156 1.00 88.56 183 VAL A N 1
ATOM 1287 C CA . VAL A 1 183 ? 3.187 -2.768 -2.835 1.00 88.56 183 VAL A CA 1
ATOM 1288 C C . VAL A 1 183 ? 2.455 -3.473 -1.695 1.00 88.56 183 VAL A C 1
ATOM 1290 O O . VAL A 1 183 ? 3.065 -3.765 -0.668 1.00 88.56 183 VAL A O 1
ATOM 1293 N N . GLY A 1 184 ? 1.167 -3.770 -1.859 1.00 87.56 184 GLY A N 1
ATOM 1294 C CA . GLY A 1 184 ? 0.403 -4.537 -0.881 1.00 87.56 184 GLY A CA 1
ATOM 1295 C C . GLY A 1 184 ? 0.971 -5.938 -0.671 1.00 87.56 184 GLY A C 1
ATOM 1296 O O . GLY A 1 184 ? 1.132 -6.379 0.465 1.00 87.56 184 GLY A O 1
ATOM 1297 N N . LEU A 1 185 ? 1.362 -6.603 -1.759 1.00 89.75 185 LEU A N 1
ATOM 1298 C CA . LEU A 1 185 ? 1.969 -7.932 -1.707 1.00 89.75 185 LEU A CA 1
ATOM 1299 C C . LEU A 1 185 ? 3.375 -7.949 -1.089 1.00 89.75 185 LEU A C 1
ATOM 1301 O O . LEU A 1 185 ? 3.745 -8.962 -0.492 1.00 89.75 185 LEU A O 1
ATOM 1305 N N . LEU A 1 186 ? 4.116 -6.831 -1.113 1.00 86.94 186 LEU A N 1
ATOM 1306 C CA . LEU A 1 186 ? 5.384 -6.705 -0.373 1.00 86.94 186 LEU A CA 1
ATOM 1307 C C . LEU A 1 186 ? 5.189 -6.911 1.132 1.00 86.94 186 LEU A C 1
ATOM 1309 O O . LEU A 1 186 ? 5.999 -7.582 1.769 1.00 86.94 186 LEU A O 1
ATOM 1313 N N . ALA A 1 187 ? 4.099 -6.377 1.692 1.00 81.81 187 ALA A N 1
ATOM 1314 C CA . ALA A 1 187 ? 3.772 -6.548 3.108 1.00 81.81 187 ALA A CA 1
ATOM 1315 C C . ALA A 1 187 ? 3.396 -7.999 3.462 1.00 81.81 187 ALA A C 1
ATOM 1317 O O . ALA A 1 187 ? 3.371 -8.360 4.634 1.00 81.81 187 ALA A O 1
ATOM 1318 N N . SER A 1 188 ? 3.115 -8.831 2.457 1.00 83.25 188 SER A N 1
ATOM 1319 C CA . SER A 1 188 ? 2.825 -10.263 2.592 1.00 83.25 188 SER A CA 1
ATOM 1320 C C . SER A 1 188 ? 3.950 -11.139 2.031 1.00 83.25 188 SER A C 1
ATOM 1322 O O . SER A 1 188 ? 3.720 -12.302 1.712 1.00 83.25 188 SER A O 1
ATOM 1324 N N . HIS A 1 189 ? 5.160 -10.583 1.899 1.00 82.69 189 HIS A N 1
ATOM 1325 C CA . HIS A 1 189 ? 6.371 -11.278 1.446 1.00 82.69 189 HIS A CA 1
ATOM 1326 C C . HIS A 1 189 ? 6.290 -11.894 0.038 1.00 82.69 189 HIS A C 1
ATOM 1328 O O . HIS A 1 189 ? 7.081 -12.773 -0.304 1.00 82.69 189 HIS A O 1
ATOM 1334 N N . SER A 1 190 ? 5.373 -11.415 -0.807 1.00 85.75 190 SER A N 1
ATOM 1335 C CA . SER A 1 190 ? 5.278 -11.819 -2.210 1.00 85.75 190 SER A CA 1
ATOM 1336 C C . SER A 1 190 ? 5.886 -10.739 -3.106 1.00 85.75 190 SER A C 1
ATOM 1338 O O . SER A 1 190 ? 5.285 -9.701 -3.377 1.00 85.75 190 SER A O 1
ATOM 1340 N N . TYR A 1 191 ? 7.124 -10.978 -3.546 1.00 86.50 191 TYR A N 1
ATOM 1341 C CA . TYR A 1 191 ? 7.942 -9.980 -4.248 1.00 86.50 191 TYR A CA 1
ATOM 1342 C C . TYR A 1 191 ? 7.835 -10.051 -5.781 1.00 86.50 191 TYR A C 1
ATOM 1344 O O . TYR A 1 191 ? 8.063 -9.050 -6.460 1.00 86.50 191 TYR A O 1
ATOM 1352 N N . MET A 1 192 ? 7.471 -11.212 -6.340 1.00 87.69 192 MET A N 1
ATOM 1353 C CA . MET A 1 192 ? 7.461 -11.441 -7.794 1.00 87.69 192 MET A CA 1
ATOM 1354 C C . MET A 1 192 ? 6.531 -10.486 -8.564 1.00 87.69 192 MET A C 1
ATOM 1356 O O . MET A 1 192 ? 6.975 -9.916 -9.564 1.00 87.69 192 MET A O 1
ATOM 1360 N N . PRO A 1 193 ? 5.286 -10.222 -8.115 1.00 90.12 193 PRO A N 1
ATOM 1361 C CA . PRO A 1 193 ? 4.408 -9.278 -8.809 1.00 90.12 193 PRO A CA 1
ATOM 1362 C C . PRO A 1 193 ? 4.963 -7.851 -8.826 1.00 90.12 193 PRO A C 1
ATOM 1364 O O . PRO A 1 193 ? 4.878 -7.170 -9.847 1.00 90.12 193 PRO A O 1
ATOM 1367 N N . MET A 1 194 ? 5.589 -7.412 -7.728 1.00 90.75 194 MET A N 1
ATOM 1368 C CA . MET A 1 194 ? 6.226 -6.096 -7.659 1.00 90.75 194 MET A CA 1
ATOM 1369 C C . MET A 1 194 ? 7.412 -5.999 -8.622 1.00 90.75 194 MET A C 1
ATOM 1371 O O . MET A 1 194 ? 7.557 -4.990 -9.306 1.00 90.75 194 MET A O 1
ATOM 1375 N N . ALA A 1 195 ? 8.227 -7.051 -8.736 1.00 89.12 195 ALA A N 1
ATOM 1376 C CA . ALA A 1 195 ? 9.333 -7.081 -9.692 1.00 89.12 195 ALA A CA 1
ATOM 1377 C C . ALA A 1 195 ? 8.843 -6.935 -11.145 1.00 89.12 195 ALA A C 1
ATOM 1379 O O . ALA A 1 195 ? 9.419 -6.162 -11.909 1.00 89.12 195 ALA A O 1
ATOM 1380 N N . ALA A 1 196 ? 7.746 -7.608 -11.512 1.00 90.50 196 ALA A N 1
ATOM 1381 C CA . ALA A 1 196 ? 7.137 -7.470 -12.836 1.00 90.50 196 ALA A CA 1
ATOM 1382 C C . ALA A 1 196 ? 6.605 -6.047 -13.091 1.00 90.50 196 ALA A C 1
ATOM 1384 O O . ALA A 1 196 ? 6.855 -5.478 -14.153 1.00 90.50 196 ALA A O 1
ATOM 1385 N N . ILE A 1 197 ? 5.929 -5.452 -12.101 1.00 91.38 197 ILE A N 1
ATOM 1386 C CA . ILE A 1 197 ? 5.458 -4.058 -12.149 1.00 91.38 197 ILE A CA 1
ATOM 1387 C C . ILE A 1 197 ? 6.632 -3.097 -12.349 1.00 91.38 197 ILE A C 1
ATOM 1389 O O . ILE A 1 197 ? 6.564 -2.224 -13.213 1.00 91.38 197 ILE A O 1
ATOM 1393 N N . MET A 1 198 ? 7.719 -3.279 -11.592 1.00 89.81 198 MET A N 1
ATOM 1394 C CA . MET A 1 198 ? 8.905 -2.432 -11.697 1.00 89.81 198 MET A CA 1
ATOM 1395 C C . MET A 1 198 ? 9.584 -2.561 -13.060 1.00 89.81 198 MET A C 1
ATOM 1397 O O . MET A 1 198 ? 9.900 -1.556 -13.689 1.00 89.81 198 MET A O 1
ATOM 1401 N N . ALA A 1 199 ? 9.750 -3.787 -13.557 1.00 88.94 199 ALA A N 1
ATOM 1402 C CA . ALA A 1 199 ? 10.334 -4.015 -14.872 1.00 88.94 199 ALA A CA 1
ATOM 1403 C C . ALA A 1 199 ? 9.489 -3.379 -15.984 1.00 88.94 199 ALA A C 1
ATOM 1405 O O . ALA A 1 199 ? 10.042 -2.725 -16.862 1.00 88.94 199 ALA A O 1
ATOM 1406 N N . ALA A 1 200 ? 8.162 -3.532 -15.935 1.00 89.50 200 ALA A N 1
ATOM 1407 C CA . ALA A 1 200 ? 7.262 -3.038 -16.973 1.00 89.50 200 ALA A CA 1
ATOM 1408 C C . ALA A 1 200 ? 7.037 -1.518 -16.925 1.00 89.50 200 ALA A C 1
ATOM 1410 O O . ALA A 1 200 ? 6.984 -0.879 -17.975 1.00 89.50 200 ALA A O 1
ATOM 1411 N N . GLY A 1 201 ? 6.930 -0.917 -15.736 1.00 86.00 201 GLY A N 1
ATOM 1412 C CA . GLY A 1 201 ? 6.633 0.513 -15.590 1.00 86.00 201 GLY A CA 1
ATOM 1413 C C . GLY A 1 201 ? 7.755 1.443 -16.064 1.00 86.00 201 GLY A C 1
ATOM 1414 O O . GLY A 1 201 ? 7.480 2.567 -16.477 1.00 86.00 201 GLY A O 1
ATOM 1415 N N . MET A 1 202 ? 9.009 0.975 -16.100 1.00 90.25 202 MET A N 1
ATOM 1416 C CA . MET A 1 202 ? 10.131 1.750 -16.661 1.00 90.25 202 MET A CA 1
ATOM 1417 C C . MET A 1 202 ? 10.130 1.759 -18.197 1.00 90.25 202 MET A C 1
ATOM 1419 O O . MET A 1 202 ? 10.690 2.670 -18.813 1.00 90.25 202 MET A O 1
ATOM 1423 N N . VAL A 1 203 ? 9.506 0.756 -18.831 1.00 90.50 203 VAL A N 1
ATOM 1424 C CA . VAL A 1 203 ? 9.596 0.511 -20.282 1.00 90.50 203 VAL A CA 1
ATOM 1425 C C . VAL A 1 203 ? 9.085 1.681 -21.126 1.00 90.50 203 VAL A C 1
ATOM 1427 O O . VAL A 1 203 ? 9.788 2.025 -22.075 1.00 90.50 203 VAL A O 1
ATOM 1430 N N . PRO A 1 204 ? 7.937 2.333 -20.843 1.00 89.06 204 PRO A N 1
ATOM 1431 C CA . PRO A 1 204 ? 7.441 3.413 -21.697 1.00 89.06 204 PRO A CA 1
ATOM 1432 C C . PRO A 1 204 ? 8.429 4.581 -21.811 1.00 89.06 204 PRO A C 1
ATOM 1434 O O . PRO A 1 204 ? 8.768 5.005 -22.915 1.00 89.06 204 PRO A O 1
ATOM 1437 N N . ALA A 1 205 ? 8.939 5.072 -20.680 1.00 89.81 205 ALA A N 1
ATOM 1438 C CA . ALA A 1 205 ? 9.812 6.242 -20.645 1.00 89.81 205 ALA A CA 1
ATOM 1439 C C . ALA A 1 205 ? 11.247 5.925 -21.109 1.00 89.81 205 ALA A C 1
ATOM 1441 O O . ALA A 1 205 ? 11.812 6.685 -21.905 1.00 89.81 205 ALA A O 1
ATOM 1442 N N . LEU A 1 206 ? 11.808 4.777 -20.697 1.00 91.44 206 LEU A N 1
ATOM 1443 C CA . LEU A 1 206 ? 13.106 4.304 -21.199 1.00 91.44 206 LEU A CA 1
ATOM 1444 C C . LEU A 1 206 ? 13.052 4.004 -22.695 1.00 91.44 206 LEU A C 1
ATOM 1446 O O . LEU A 1 206 ? 13.956 4.383 -23.438 1.00 91.44 206 LEU A O 1
ATOM 1450 N N . GLY A 1 207 ? 11.977 3.355 -23.139 1.00 90.38 207 GLY A N 1
ATOM 1451 C CA . GLY A 1 207 ? 11.745 3.014 -24.532 1.00 90.38 207 GLY A CA 1
ATOM 1452 C C . GLY A 1 207 ? 11.707 4.252 -25.415 1.00 90.38 207 GLY A C 1
ATOM 1453 O O . GLY A 1 207 ? 12.397 4.282 -26.431 1.00 90.38 207 GLY A O 1
ATOM 1454 N N . MET A 1 208 ? 10.985 5.302 -25.010 1.00 86.69 208 MET A N 1
ATOM 1455 C CA . MET A 1 208 ? 10.985 6.556 -25.766 1.00 86.69 208 MET A CA 1
ATOM 1456 C C . MET A 1 208 ? 12.363 7.218 -25.788 1.00 86.69 208 MET A C 1
ATOM 1458 O O . MET A 1 208 ? 12.810 7.631 -26.856 1.00 86.69 208 MET A O 1
ATOM 1462 N N . GLY A 1 209 ? 13.076 7.245 -24.659 1.00 89.69 209 GLY A N 1
ATOM 1463 C CA . GLY A 1 209 ? 14.441 7.771 -24.610 1.00 89.69 209 GLY A CA 1
ATOM 1464 C C . GLY A 1 209 ? 15.381 7.061 -25.587 1.00 89.69 209 GLY A C 1
ATOM 1465 O O . GLY A 1 209 ? 15.974 7.697 -26.460 1.00 89.69 209 GLY A O 1
ATOM 1466 N N . VAL A 1 210 ? 15.425 5.728 -25.535 1.00 91.44 210 VAL A N 1
ATOM 1467 C CA . VAL A 1 210 ? 16.243 4.911 -26.446 1.00 91.44 210 VAL A CA 1
ATOM 1468 C C . VAL A 1 210 ? 15.782 5.048 -27.901 1.00 91.44 210 VAL A C 1
ATOM 1470 O O . VAL A 1 210 ? 16.618 5.116 -28.804 1.00 91.44 210 VAL A O 1
ATOM 1473 N N . ALA A 1 211 ? 14.472 5.142 -28.154 1.00 89.00 211 ALA A N 1
ATOM 1474 C CA . ALA A 1 211 ? 13.927 5.321 -29.498 1.00 89.00 211 ALA A CA 1
ATOM 1475 C C . ALA A 1 211 ? 14.432 6.612 -30.155 1.00 89.00 211 ALA A C 1
ATOM 1477 O O . ALA A 1 211 ? 14.776 6.589 -31.341 1.00 89.00 211 ALA A O 1
ATOM 1478 N N . THR A 1 212 ? 14.534 7.710 -29.396 1.00 88.81 212 THR A N 1
ATOM 1479 C CA . THR A 1 212 ? 15.061 8.978 -29.928 1.00 88.81 212 THR A CA 1
ATOM 1480 C C . THR A 1 212 ? 16.525 8.878 -30.354 1.00 88.81 212 THR A C 1
ATOM 1482 O O . THR A 1 212 ? 16.903 9.438 -31.384 1.00 88.81 212 THR A O 1
ATOM 1485 N N . TRP A 1 213 ? 17.337 8.087 -29.646 1.00 89.50 213 TRP A N 1
ATOM 1486 C CA . TRP A 1 213 ? 18.732 7.841 -30.018 1.00 89.50 213 TRP A CA 1
ATOM 1487 C C . TRP A 1 213 ? 18.860 6.896 -31.213 1.00 89.50 213 TRP A C 1
ATOM 1489 O O . TRP A 1 213 ? 19.588 7.194 -32.161 1.00 89.50 213 TRP A O 1
ATOM 1499 N N . ALA A 1 214 ? 18.134 5.776 -31.190 1.00 89.44 214 ALA A N 1
ATOM 1500 C CA . ALA A 1 214 ? 18.246 4.721 -32.195 1.00 89.44 214 ALA A CA 1
ATOM 1501 C C . ALA A 1 214 ? 17.629 5.111 -33.548 1.00 89.44 214 ALA A C 1
ATOM 1503 O O . ALA A 1 214 ? 18.174 4.786 -34.600 1.00 89.44 214 ALA A O 1
ATOM 1504 N N . ALA A 1 215 ? 16.504 5.831 -33.543 1.00 89.19 215 ALA A N 1
ATOM 1505 C CA . ALA A 1 215 ? 15.791 6.244 -34.750 1.00 89.19 215 ALA A CA 1
ATOM 1506 C C . ALA A 1 215 ? 15.844 7.765 -34.942 1.00 89.19 215 ALA A C 1
ATOM 1508 O O . ALA A 1 215 ? 14.829 8.398 -35.238 1.00 89.19 215 ALA A O 1
ATOM 1509 N N . ARG A 1 216 ? 17.044 8.352 -34.808 1.00 83.56 216 ARG A N 1
ATOM 1510 C CA . ARG A 1 216 ? 17.256 9.808 -34.735 1.00 83.56 216 ARG A CA 1
ATOM 1511 C C . ARG A 1 216 ? 16.559 10.612 -35.841 1.00 83.56 216 ARG A C 1
ATOM 1513 O O . ARG A 1 216 ? 16.010 11.678 -35.583 1.00 83.56 216 ARG A O 1
ATOM 1520 N N . ALA A 1 217 ? 16.529 10.070 -37.059 1.00 83.62 217 ALA A N 1
ATOM 1521 C CA . ALA A 1 217 ? 15.915 10.693 -38.235 1.00 83.62 217 ALA A CA 1
ATOM 1522 C C . ALA A 1 217 ? 14.378 10.825 -38.166 1.00 83.62 217 ALA A C 1
ATOM 1524 O O . ALA A 1 217 ? 13.790 11.610 -38.912 1.00 83.62 217 ALA A O 1
ATOM 1525 N N . LYS A 1 218 ? 13.708 10.063 -37.292 1.00 81.94 218 LYS A N 1
ATOM 1526 C CA . LYS A 1 218 ? 12.242 10.061 -37.167 1.00 81.94 218 LYS A CA 1
ATOM 1527 C C . LYS A 1 218 ? 11.706 11.083 -36.165 1.00 81.94 218 LYS A C 1
ATOM 1529 O O . LYS A 1 218 ? 10.501 11.320 -36.178 1.00 81.94 218 LYS A O 1
ATOM 1534 N N . PHE A 1 219 ? 12.579 11.682 -35.356 1.00 84.06 219 PHE A N 1
ATOM 1535 C CA . PHE A 1 219 ? 12.226 12.591 -34.265 1.00 84.06 219 PHE A CA 1
ATOM 1536 C C . PHE A 1 219 ? 12.731 14.015 -34.527 1.00 84.06 219 PHE A C 1
ATOM 1538 O O . PHE A 1 219 ? 13.784 14.213 -35.141 1.00 84.06 219 PHE A O 1
ATOM 1545 N N . THR A 1 220 ? 11.979 15.017 -34.072 1.00 86.69 220 THR A N 1
ATOM 1546 C CA . THR A 1 220 ? 12.366 16.437 -34.150 1.00 86.69 220 THR A CA 1
ATOM 1547 C C . THR A 1 220 ? 13.440 16.796 -33.118 1.00 86.69 220 THR A C 1
ATOM 1549 O O . THR A 1 220 ? 13.637 16.086 -32.138 1.00 86.69 220 THR A O 1
ATOM 1552 N N . ALA A 1 221 ? 14.115 17.941 -33.287 1.00 85.88 221 ALA A N 1
ATOM 1553 C CA . ALA A 1 221 ? 15.091 18.440 -32.307 1.00 85.88 221 ALA A CA 1
ATOM 1554 C C . ALA A 1 221 ? 14.503 18.549 -30.884 1.00 85.88 221 ALA A C 1
ATOM 1556 O O . ALA A 1 221 ? 15.132 18.119 -29.924 1.00 85.88 221 ALA A O 1
ATOM 1557 N N . SER A 1 222 ? 13.259 19.022 -30.765 1.00 84.94 222 SER A N 1
ATOM 1558 C CA . SER A 1 222 ? 12.542 19.082 -29.485 1.00 84.94 222 SER A CA 1
ATOM 1559 C C . SER A 1 222 ? 12.211 17.705 -28.897 1.00 84.94 222 SER A C 1
ATOM 1561 O O . SER A 1 222 ? 12.153 17.554 -27.681 1.00 84.94 222 SER A O 1
ATOM 1563 N N . GLU A 1 223 ? 12.013 16.685 -29.733 1.00 84.94 223 GLU A N 1
ATOM 1564 C CA . GLU A 1 223 ? 11.779 15.306 -29.288 1.00 84.94 223 GLU A CA 1
ATOM 1565 C C . GLU A 1 223 ? 13.063 14.629 -28.819 1.00 84.94 223 GLU A C 1
ATOM 1567 O O . GLU A 1 223 ? 13.009 13.842 -27.883 1.00 84.94 223 GLU A O 1
ATOM 1572 N N . HIS A 1 224 ? 14.217 14.975 -29.394 1.00 85.56 224 HIS A N 1
ATOM 1573 C CA . HIS A 1 224 ? 15.520 14.512 -28.897 1.00 85.56 224 HIS A CA 1
ATOM 1574 C C . HIS A 1 224 ? 15.802 15.009 -27.482 1.00 85.56 224 HIS A C 1
ATOM 1576 O O . HIS A 1 224 ? 16.231 14.238 -26.625 1.00 85.56 224 HIS A O 1
ATOM 1582 N N . GLU A 1 225 ? 15.520 16.283 -27.216 1.00 88.06 225 GLU A N 1
ATOM 1583 C CA . GLU A 1 225 ? 15.665 16.851 -25.873 1.00 88.06 225 GLU A CA 1
ATOM 1584 C C . GLU A 1 225 ? 14.690 16.205 -24.881 1.00 88.06 225 GLU A C 1
ATOM 1586 O O . GLU A 1 225 ? 15.096 15.787 -23.794 1.00 88.06 225 GLU A O 1
ATOM 1591 N N . ALA A 1 226 ? 13.426 16.033 -25.283 1.00 86.12 226 ALA A N 1
ATOM 1592 C CA . ALA A 1 226 ? 12.434 15.323 -24.479 1.00 86.12 226 ALA A CA 1
ATOM 1593 C C . ALA A 1 226 ? 12.803 13.844 -24.258 1.00 86.12 226 ALA A C 1
ATOM 1595 O O . ALA A 1 226 ? 12.502 13.290 -23.204 1.00 86.12 226 ALA A O 1
ATOM 1596 N N . GLY A 1 227 ? 13.482 13.206 -25.215 1.00 88.62 227 GLY A N 1
ATOM 1597 C CA . GLY A 1 227 ? 13.908 11.808 -25.140 1.00 88.62 227 GLY A CA 1
ATOM 1598 C C . GLY A 1 227 ? 14.982 11.600 -24.080 1.00 88.62 227 GLY A C 1
ATOM 1599 O O . GLY A 1 227 ? 14.875 10.684 -23.265 1.00 88.62 227 GLY A O 1
ATOM 1600 N N . ASN A 1 228 ? 15.958 12.509 -24.012 1.00 89.06 228 ASN A N 1
ATOM 1601 C CA . ASN A 1 228 ? 16.974 12.505 -22.956 1.00 89.06 228 ASN A CA 1
ATOM 1602 C C . ASN A 1 228 ? 16.342 12.649 -21.565 1.00 89.06 228 ASN A C 1
ATOM 1604 O O . ASN A 1 228 ? 16.692 11.909 -20.646 1.00 89.06 228 ASN A O 1
ATOM 1608 N N . ALA A 1 229 ? 15.380 13.566 -21.419 1.00 89.81 229 ALA A N 1
ATOM 1609 C CA . ALA A 1 229 ? 14.642 13.730 -20.170 1.00 89.81 229 ALA A CA 1
ATOM 1610 C C . ALA A 1 229 ? 13.816 12.475 -19.830 1.00 89.81 229 ALA A C 1
ATOM 1612 O O . ALA A 1 229 ? 13.879 11.983 -18.706 1.00 89.81 229 ALA A O 1
ATOM 1613 N N . SER A 1 230 ? 13.101 11.912 -20.810 1.00 90.56 230 SER A N 1
ATOM 1614 C CA . SER A 1 230 ? 12.298 10.692 -20.651 1.00 90.56 230 SER A CA 1
ATOM 1615 C C . SER A 1 230 ? 13.141 9.489 -20.231 1.00 90.56 230 SER A C 1
ATOM 1617 O O . SER A 1 230 ? 12.701 8.698 -19.403 1.00 90.56 230 SER A O 1
ATOM 1619 N N . PHE A 1 231 ? 14.366 9.355 -20.744 1.00 92.31 231 PHE A N 1
ATOM 1620 C CA . PHE A 1 231 ? 15.270 8.281 -20.336 1.00 92.31 231 PHE A CA 1
ATOM 1621 C C . PHE A 1 231 ? 15.603 8.356 -18.839 1.00 92.31 231 PHE A C 1
ATOM 1623 O O . PHE A 1 231 ? 15.491 7.362 -18.125 1.00 92.31 231 PHE A O 1
ATOM 1630 N N . ILE A 1 232 ? 15.952 9.547 -18.345 1.00 92.06 232 ILE A N 1
ATOM 1631 C CA . ILE A 1 232 ? 16.269 9.760 -16.925 1.00 92.06 232 ILE A CA 1
ATOM 1632 C C . ILE A 1 232 ? 15.030 9.509 -16.056 1.00 92.06 232 ILE A C 1
ATOM 1634 O O . ILE A 1 232 ? 15.117 8.816 -15.046 1.00 92.06 232 ILE A O 1
ATOM 1638 N N . LEU A 1 233 ? 13.863 10.008 -16.475 1.00 88.00 233 LEU A N 1
ATOM 1639 C CA . LEU A 1 233 ? 12.595 9.753 -15.785 1.00 88.00 233 LEU A CA 1
ATOM 1640 C C . LEU A 1 233 ? 12.269 8.253 -15.729 1.00 88.00 233 LEU A C 1
ATOM 1642 O O . LEU A 1 233 ? 11.883 7.745 -14.677 1.00 88.00 233 LEU A O 1
ATOM 1646 N N . GLY A 1 234 ? 12.514 7.523 -16.818 1.00 88.44 234 GLY A N 1
ATOM 1647 C CA . GLY A 1 234 ? 12.348 6.073 -16.869 1.00 88.44 234 GLY A CA 1
ATOM 1648 C C . GLY A 1 234 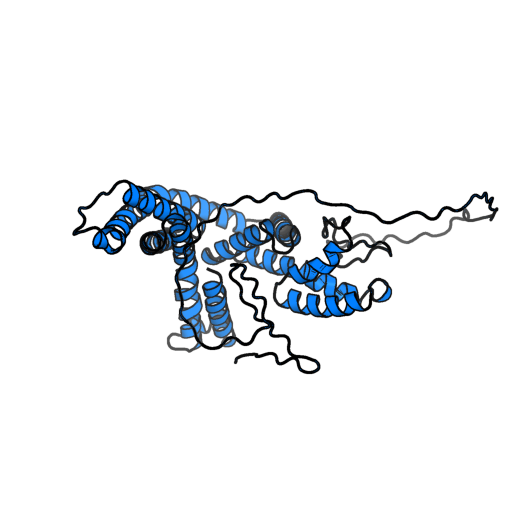? 13.249 5.326 -15.885 1.00 88.44 234 GLY A C 1
ATOM 1649 O O . GLY A 1 234 ? 12.777 4.398 -15.229 1.00 88.44 234 GLY A O 1
ATOM 1650 N N . LEU A 1 235 ? 14.503 5.762 -15.702 1.00 88.88 235 LEU A N 1
ATOM 1651 C CA . LEU A 1 235 ? 15.403 5.208 -14.676 1.00 88.88 235 LEU A CA 1
ATOM 1652 C C . LEU A 1 235 ? 14.871 5.419 -13.251 1.00 88.88 235 LEU A C 1
ATOM 1654 O O . LEU A 1 235 ? 15.126 4.602 -12.370 1.00 88.88 235 LEU A O 1
ATOM 1658 N N . CYS A 1 236 ? 14.102 6.484 -13.034 1.00 87.75 236 CYS A N 1
ATOM 1659 C CA . CYS A 1 236 ? 13.461 6.794 -11.759 1.00 87.75 236 CYS A CA 1
ATOM 1660 C C . CYS A 1 236 ? 12.064 6.171 -11.596 1.00 87.75 236 CYS A C 1
ATOM 1662 O O . CYS A 1 236 ? 11.367 6.527 -10.648 1.00 87.75 236 CYS A O 1
ATOM 1664 N N . PHE A 1 237 ? 11.646 5.258 -12.484 1.00 87.31 237 PHE A N 1
ATOM 1665 C CA . PHE A 1 237 ? 10.302 4.663 -12.476 1.00 87.31 237 PHE A CA 1
ATOM 1666 C C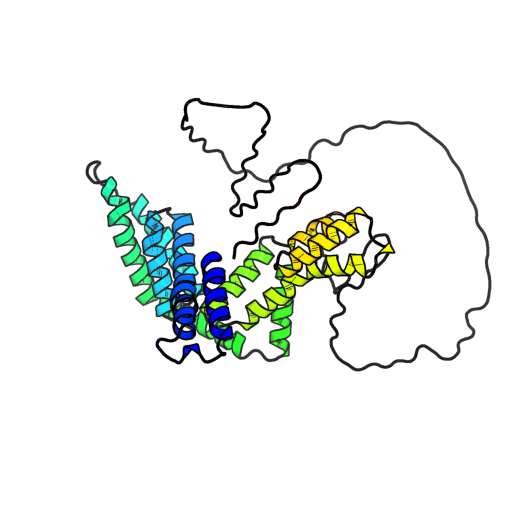 . PHE A 1 237 ? 9.172 5.698 -12.679 1.00 87.31 237 PHE A C 1
ATOM 1668 O O . PHE A 1 237 ? 8.090 5.585 -12.109 1.00 87.31 237 PHE A O 1
ATOM 1675 N N . ILE A 1 238 ? 9.422 6.725 -13.496 1.00 87.38 238 ILE A N 1
ATOM 1676 C CA . ILE A 1 238 ? 8.441 7.759 -13.858 1.00 87.38 238 ILE A CA 1
ATOM 1677 C C . ILE A 1 238 ? 8.032 7.532 -15.318 1.00 87.38 238 ILE A C 1
ATOM 1679 O O . ILE A 1 238 ? 8.774 7.863 -16.247 1.00 87.38 238 ILE A O 1
ATOM 1683 N N . SER A 1 239 ? 6.858 6.930 -15.528 1.00 84.81 239 SER A N 1
ATOM 1684 C CA . SER A 1 239 ? 6.352 6.560 -16.859 1.00 84.81 239 SER A CA 1
ATOM 1685 C C . SER A 1 239 ? 5.746 7.746 -17.622 1.00 84.81 239 SER A C 1
ATOM 1687 O O . SER A 1 239 ? 5.636 7.709 -18.851 1.00 84.81 239 SER A O 1
ATOM 1689 N N . GLU A 1 240 ? 5.459 8.844 -16.920 1.00 82.25 240 GLU A N 1
ATOM 1690 C CA . GLU A 1 240 ? 4.919 10.101 -17.441 1.00 82.25 240 GLU A CA 1
ATOM 1691 C C . GLU A 1 240 ? 5.853 10.772 -18.460 1.00 82.25 240 GLU A C 1
ATOM 1693 O O . GLU A 1 240 ? 5.394 11.530 -19.317 1.00 82.25 240 GLU A O 1
ATOM 1698 N N . GLY A 1 241 ? 7.156 10.456 -18.429 1.00 82.81 241 GLY A N 1
ATOM 1699 C CA . GLY A 1 241 ? 8.132 10.926 -19.422 1.00 82.81 241 GLY A CA 1
ATOM 1700 C C . GLY A 1 241 ? 7.759 10.570 -20.868 1.00 82.81 241 GLY A C 1
ATOM 1701 O O . GLY A 1 241 ? 8.164 11.265 -21.800 1.00 82.81 241 GLY A O 1
ATOM 1702 N N . ALA A 1 242 ? 6.919 9.546 -21.060 1.00 83.94 242 ALA A N 1
ATOM 1703 C CA . ALA A 1 242 ? 6.413 9.134 -22.365 1.00 83.94 242 ALA A CA 1
ATOM 1704 C C . ALA A 1 242 ? 5.174 9.923 -22.849 1.00 83.94 242 ALA A C 1
ATOM 1706 O O . ALA A 1 242 ? 4.856 9.880 -24.040 1.00 83.94 242 ALA A O 1
ATOM 1707 N N . ILE A 1 243 ? 4.482 10.671 -21.977 1.00 85.19 243 ILE A N 1
ATOM 1708 C CA . ILE A 1 243 ? 3.237 11.392 -22.320 1.00 85.19 243 ILE A CA 1
ATOM 1709 C C . ILE A 1 243 ? 3.422 12.390 -23.479 1.00 85.19 243 ILE A C 1
ATOM 1711 O O . ILE A 1 243 ? 2.592 12.372 -24.392 1.00 85.19 243 ILE A O 1
ATOM 1715 N N . PRO A 1 244 ? 4.485 13.225 -23.529 1.00 81.25 244 PRO A N 1
ATOM 1716 C CA . PRO A 1 244 ? 4.680 14.174 -24.632 1.00 81.25 244 PRO A CA 1
ATOM 1717 C C . PRO A 1 244 ? 4.769 13.501 -26.009 1.00 81.25 244 PRO A C 1
ATOM 1719 O O . PRO A 1 244 ? 4.395 14.101 -27.016 1.00 81.25 244 PRO A O 1
ATOM 1722 N N . PHE A 1 245 ? 5.234 12.250 -26.048 1.00 80.56 245 PHE A N 1
ATOM 1723 C CA . PHE A 1 245 ? 5.332 11.451 -27.265 1.00 80.56 245 PHE A CA 1
ATOM 1724 C C . PHE A 1 245 ? 4.001 10.786 -27.628 1.00 80.56 245 PHE A C 1
ATOM 1726 O O . PHE A 1 245 ? 3.637 10.763 -28.801 1.00 80.56 245 PHE A O 1
ATOM 1733 N N . ALA A 1 246 ? 3.253 10.295 -26.635 1.00 75.25 246 ALA A N 1
ATOM 1734 C CA . ALA A 1 246 ? 1.928 9.706 -26.839 1.00 75.25 246 ALA A CA 1
ATOM 1735 C C . ALA A 1 246 ? 0.879 10.747 -27.278 1.00 75.25 246 ALA A C 1
ATOM 1737 O O . ALA A 1 246 ? 0.022 10.458 -28.107 1.00 75.25 246 ALA A O 1
ATOM 1738 N N . ALA A 1 247 ? 0.966 11.983 -26.774 1.00 73.75 247 ALA A N 1
ATOM 1739 C CA . ALA A 1 247 ? 0.029 13.058 -27.111 1.00 73.75 247 ALA A CA 1
ATOM 1740 C C . ALA A 1 247 ? 0.149 13.555 -28.565 1.00 73.75 247 ALA A C 1
ATOM 1742 O O . ALA A 1 247 ? -0.810 14.101 -29.110 1.00 73.75 247 ALA A O 1
ATOM 1743 N N . ARG A 1 248 ? 1.315 13.382 -29.203 1.00 65.25 248 ARG A N 1
ATOM 1744 C CA . ARG A 1 248 ? 1.543 13.800 -30.597 1.00 65.25 248 ARG A CA 1
ATOM 1745 C C . ARG A 1 248 ? 1.058 12.801 -31.642 1.00 65.25 248 ARG A C 1
ATOM 1747 O O . ARG A 1 248 ? 0.896 13.200 -32.793 1.00 65.25 248 ARG A O 1
ATOM 1754 N N . ASP A 1 249 ? 0.805 11.554 -31.255 1.00 56.53 249 ASP A N 1
ATOM 1755 C CA . ASP A 1 249 ? 0.276 10.528 -32.152 1.00 56.53 249 ASP A CA 1
ATOM 1756 C C . ASP A 1 249 ? -0.987 9.880 -31.546 1.00 56.53 249 ASP A C 1
ATOM 1758 O O . ASP A 1 249 ? -0.913 8.851 -30.879 1.00 56.53 249 ASP A O 1
ATOM 1762 N N . PRO A 1 250 ? -2.174 10.496 -31.702 1.00 40.56 250 PRO A N 1
ATOM 1763 C CA . PRO A 1 250 ? -3.402 10.054 -31.034 1.00 40.56 250 PRO A CA 1
ATOM 1764 C C . PRO A 1 250 ? -3.984 8.731 -31.564 1.00 40.56 250 PRO A C 1
ATOM 1766 O O . PRO A 1 250 ? -4.864 8.169 -30.903 1.00 40.56 250 PRO A O 1
ATOM 1769 N N . ASP A 1 251 ? -3.491 8.210 -32.694 1.00 44.06 251 ASP A N 1
ATOM 1770 C CA . ASP A 1 251 ? -3.746 6.829 -33.145 1.00 44.06 251 ASP A CA 1
ATOM 1771 C C . ASP A 1 251 ? -2.892 5.809 -32.358 1.00 44.06 251 ASP A C 1
ATOM 1773 O O . ASP A 1 251 ? -3.205 4.621 -32.318 1.00 44.06 251 ASP A O 1
ATOM 1777 N N . ALA A 1 252 ? -1.861 6.281 -31.646 1.00 39.50 252 ALA A N 1
ATOM 1778 C CA . ALA A 1 252 ? -1.080 5.541 -30.655 1.00 39.50 252 ALA A CA 1
ATOM 1779 C C . ALA A 1 252 ? -1.664 5.646 -29.231 1.00 39.50 252 ALA A C 1
ATOM 1781 O O . ALA A 1 252 ? -0.963 5.368 -28.259 1.00 39.50 252 ALA A O 1
ATOM 1782 N N . ARG A 1 253 ? -2.959 5.984 -29.076 1.00 35.38 253 ARG A N 1
ATOM 1783 C CA . ARG A 1 253 ? -3.690 5.937 -27.785 1.00 35.38 253 ARG A CA 1
ATOM 1784 C C . ARG A 1 253 ? -3.718 4.546 -27.127 1.00 35.38 253 ARG A C 1
ATOM 1786 O O . ARG A 1 253 ? -4.084 4.424 -25.963 1.00 35.38 253 ARG A O 1
ATOM 1793 N N . HIS A 1 254 ? -3.243 3.522 -27.833 1.00 41.41 254 HIS A N 1
ATOM 1794 C CA . HIS A 1 254 ? -2.655 2.320 -27.248 1.00 41.41 254 HIS A CA 1
ATOM 1795 C C . HIS A 1 254 ? -1.160 2.258 -27.591 1.00 41.41 254 HIS A C 1
ATOM 1797 O O . HIS A 1 254 ? -0.788 1.637 -28.589 1.00 41.41 254 HIS A O 1
ATOM 1803 N N . PRO A 1 255 ? -0.274 2.870 -26.783 1.00 39.12 255 PRO A N 1
ATOM 1804 C CA . PRO A 1 255 ? 1.155 2.922 -27.095 1.00 39.12 255 PRO A CA 1
ATOM 1805 C C . PRO A 1 255 ? 1.836 1.543 -26.990 1.00 39.12 255 PRO A C 1
ATOM 1807 O O . PRO A 1 255 ? 2.983 1.386 -27.399 1.00 39.12 255 PRO A O 1
ATOM 1810 N N . PHE A 1 256 ? 1.118 0.533 -26.482 1.00 42.84 256 PHE A N 1
ATOM 1811 C CA . PHE A 1 256 ? 1.568 -0.845 -26.310 1.00 42.84 256 PHE A CA 1
ATOM 1812 C C . PHE A 1 256 ? 0.535 -1.858 -26.829 1.00 42.84 256 PHE A C 1
ATOM 1814 O O . PHE A 1 256 ? 0.072 -2.721 -26.092 1.00 42.84 256 PHE A O 1
ATOM 1821 N N . HIS A 1 257 ? 0.180 -1.799 -28.114 1.00 36.22 257 HIS A N 1
ATOM 1822 C CA . HIS A 1 257 ? -0.348 -2.987 -28.792 1.00 36.22 257 HIS A CA 1
ATOM 1823 C C . HIS A 1 257 ? 0.803 -3.618 -29.589 1.00 36.22 257 HIS A C 1
ATOM 1825 O O . HIS A 1 257 ? 1.230 -3.091 -30.616 1.00 36.22 257 HIS A O 1
ATOM 1831 N N . ASP A 1 258 ? 1.335 -4.737 -29.087 1.00 33.88 258 ASP A N 1
ATOM 1832 C CA . ASP A 1 258 ? 2.332 -5.582 -29.770 1.00 33.88 258 ASP A CA 1
ATOM 1833 C C . ASP A 1 258 ? 3.788 -5.039 -29.824 1.00 33.88 258 ASP A C 1
ATOM 1835 O O . ASP A 1 258 ? 4.547 -5.357 -30.740 1.00 33.88 258 ASP A O 1
ATOM 1839 N N . GLY A 1 259 ? 4.202 -4.191 -28.867 1.00 41.91 259 GLY A N 1
ATOM 1840 C CA . GLY A 1 259 ? 5.599 -3.715 -28.738 1.00 41.91 259 GLY A CA 1
ATOM 1841 C C . GLY A 1 259 ? 6.086 -2.777 -29.858 1.00 41.91 259 GLY A C 1
ATOM 1842 O O . GLY A 1 259 ? 7.293 -2.579 -30.044 1.00 41.91 259 GLY A O 1
ATOM 1843 N N . ARG A 1 260 ? 5.160 -2.210 -30.642 1.00 37.84 260 ARG A N 1
ATOM 1844 C CA . ARG A 1 260 ? 5.452 -1.364 -31.808 1.00 37.84 260 ARG A CA 1
ATOM 1845 C C . ARG A 1 260 ? 5.043 0.083 -31.554 1.00 37.84 260 ARG A C 1
ATOM 1847 O O . ARG A 1 260 ? 3.870 0.359 -31.342 1.00 37.84 260 ARG A O 1
ATOM 1854 N N . TRP A 1 261 ? 5.993 1.008 -31.683 1.00 43.03 261 TRP A N 1
ATOM 1855 C CA . TRP A 1 261 ? 5.698 2.437 -31.772 1.00 43.03 261 TRP A CA 1
ATOM 1856 C C . TRP A 1 261 ? 5.547 2.811 -33.250 1.00 43.03 261 TRP A C 1
ATOM 1858 O O . TRP A 1 261 ? 6.408 2.479 -34.068 1.00 43.03 261 TRP A O 1
ATOM 1868 N N . ARG A 1 262 ? 4.444 3.450 -33.641 1.00 42.22 262 ARG A N 1
ATOM 1869 C CA . ARG A 1 262 ? 4.155 3.784 -35.044 1.00 42.22 262 ARG A CA 1
ATOM 1870 C C . ARG A 1 262 ? 3.955 5.288 -35.156 1.00 42.22 262 ARG A C 1
ATOM 1872 O O . ARG A 1 262 ? 3.150 5.815 -34.406 1.00 42.22 262 ARG A O 1
ATOM 1879 N N . ASN A 1 263 ? 4.671 5.944 -36.074 1.00 46.88 263 ASN A N 1
ATOM 1880 C CA . ASN A 1 263 ? 4.437 7.350 -36.398 1.00 46.88 263 ASN A CA 1
ATOM 1881 C C . ASN A 1 263 ? 4.165 7.582 -37.892 1.00 46.88 263 ASN A C 1
ATOM 1883 O O . ASN A 1 263 ? 4.397 6.695 -38.720 1.00 46.88 263 ASN A O 1
ATOM 1887 N N . ARG A 1 264 ? 3.728 8.801 -38.259 1.00 40.44 264 ARG A N 1
ATOM 1888 C CA . ARG A 1 264 ? 3.512 9.230 -39.666 1.00 40.44 264 ARG A CA 1
ATOM 1889 C C . ARG A 1 264 ? 4.748 9.105 -40.580 1.00 40.44 264 ARG A C 1
ATOM 1891 O O . ARG A 1 264 ? 4.606 9.203 -41.793 1.00 40.44 264 ARG A O 1
ATOM 1898 N N . ARG A 1 265 ? 5.950 8.888 -40.031 1.00 46.19 265 ARG A N 1
ATOM 1899 C CA . ARG A 1 265 ? 7.224 8.671 -40.754 1.00 46.19 265 ARG A CA 1
ATOM 1900 C C . ARG A 1 265 ? 7.741 7.221 -40.635 1.00 46.19 265 ARG A C 1
ATOM 1902 O O . ARG A 1 265 ? 8.899 6.947 -40.954 1.00 46.19 265 ARG A O 1
ATOM 1909 N N . GLY A 1 266 ? 6.901 6.284 -40.180 1.00 43.78 266 GLY A N 1
ATOM 1910 C CA . GLY A 1 266 ? 7.157 4.840 -40.133 1.00 43.78 266 GLY A CA 1
ATOM 1911 C C . GLY A 1 266 ? 7.191 4.223 -38.724 1.00 43.78 266 GLY A C 1
ATOM 1912 O O . GLY A 1 266 ? 7.142 4.896 -37.703 1.00 43.78 266 GLY A O 1
ATOM 1913 N N . THR A 1 267 ? 7.323 2.897 -38.658 1.00 43.84 267 THR A N 1
ATOM 1914 C CA . THR A 1 267 ? 7.337 2.126 -37.397 1.00 43.84 267 THR A CA 1
ATOM 1915 C C . THR A 1 267 ? 8.723 2.136 -36.736 1.00 43.84 267 THR A C 1
ATOM 1917 O O . THR A 1 267 ? 9.730 1.928 -37.416 1.00 43.84 267 THR A O 1
ATOM 1920 N N . VAL A 1 268 ? 8.804 2.369 -35.427 1.00 43.53 268 VAL A N 1
ATOM 1921 C CA . VAL A 1 268 ? 9.995 2.132 -34.595 1.00 43.53 268 VAL A CA 1
ATOM 1922 C C . VAL A 1 268 ? 9.716 0.919 -33.709 1.00 43.53 268 VAL A C 1
ATOM 1924 O O . VAL A 1 268 ? 8.785 0.910 -32.906 1.00 43.53 268 VAL A O 1
ATOM 1927 N N . HIS A 1 269 ? 10.518 -0.130 -33.871 1.00 37.50 269 HIS A N 1
ATOM 1928 C CA . HIS A 1 269 ? 10.500 -1.277 -32.968 1.00 37.50 269 HIS A CA 1
ATOM 1929 C C . HIS A 1 269 ? 11.324 -0.916 -31.733 1.00 37.50 269 HIS A C 1
ATOM 1931 O O . HIS A 1 269 ? 12.547 -0.872 -31.812 1.00 37.50 269 HIS A O 1
ATOM 1937 N N . VAL A 1 270 ? 10.654 -0.604 -30.623 1.00 39.25 270 VAL A N 1
ATOM 1938 C CA . VAL A 1 270 ? 11.323 -0.173 -29.384 1.00 39.25 270 VAL A CA 1
ATOM 1939 C C . VAL A 1 270 ? 11.620 -1.369 -28.475 1.00 39.25 270 VAL A C 1
ATOM 1941 O O . VAL A 1 270 ? 12.679 -1.412 -27.864 1.00 39.25 270 VAL A O 1
ATOM 1944 N N . PHE A 1 271 ? 10.761 -2.394 -28.464 1.00 31.22 271 PHE A N 1
ATOM 1945 C CA . PHE A 1 271 ? 11.028 -3.662 -27.784 1.00 31.22 271 PHE A CA 1
ATOM 1946 C C . PHE A 1 271 ? 10.476 -4.833 -28.598 1.00 31.22 271 PHE A C 1
ATOM 1948 O O . PHE A 1 271 ? 9.266 -5.004 -28.728 1.00 31.22 271 PHE A O 1
ATOM 1955 N N . ARG A 1 272 ? 11.367 -5.673 -29.132 1.00 25.86 272 ARG A N 1
ATOM 1956 C CA . ARG A 1 272 ? 11.005 -7.030 -29.552 1.00 25.86 272 ARG A CA 1
ATOM 1957 C C . ARG A 1 272 ? 11.287 -7.928 -28.354 1.00 25.86 272 ARG A C 1
ATOM 1959 O O . ARG A 1 272 ? 12.444 -8.250 -28.104 1.00 25.86 272 ARG A O 1
ATOM 1966 N N . LEU A 1 273 ? 10.252 -8.274 -27.586 1.00 24.17 273 LEU A N 1
ATOM 1967 C CA . LEU A 1 273 ? 10.370 -9.347 -26.601 1.00 24.17 273 LEU A CA 1
ATOM 1968 C C . LEU A 1 273 ? 10.759 -10.608 -27.376 1.00 24.17 273 LEU A C 1
ATOM 1970 O O . LEU A 1 273 ? 10.007 -11.090 -28.222 1.00 24.17 273 LEU A O 1
ATOM 1974 N N . TYR A 1 274 ? 11.987 -11.068 -27.167 1.00 23.55 274 TYR A N 1
ATOM 1975 C CA . TYR A 1 274 ? 12.500 -12.285 -27.776 1.00 23.55 274 TYR A CA 1
ATOM 1976 C C . TYR A 1 274 ? 11.871 -13.459 -27.023 1.00 23.55 274 TYR A C 1
ATOM 1978 O O . TYR A 1 274 ? 12.406 -13.923 -26.021 1.00 23.55 274 TYR A O 1
ATOM 1986 N N . THR A 1 275 ? 10.692 -13.899 -27.458 1.00 23.98 275 THR A N 1
ATOM 1987 C CA . THR A 1 275 ? 10.150 -15.198 -27.056 1.00 23.98 275 THR A CA 1
ATOM 1988 C C . THR A 1 275 ? 10.580 -16.232 -28.087 1.00 23.98 275 THR A C 1
ATOM 1990 O O . THR A 1 275 ? 10.069 -16.261 -29.202 1.00 23.98 275 THR A O 1
ATOM 1993 N N . ASP A 1 276 ? 11.553 -17.023 -27.657 1.00 24.28 276 ASP A N 1
ATOM 1994 C CA . ASP A 1 276 ? 12.015 -18.317 -28.146 1.00 24.28 276 ASP A CA 1
ATOM 1995 C C . ASP A 1 276 ? 12.580 -18.521 -29.557 1.00 24.28 276 ASP A C 1
ATOM 1997 O O . ASP A 1 276 ? 12.110 -18.043 -30.590 1.00 24.28 276 ASP A O 1
ATOM 2001 N N . GLY A 1 277 ? 13.643 -19.328 -29.548 1.00 31.75 277 GLY A N 1
ATOM 2002 C CA . GLY A 1 277 ? 14.306 -19.881 -30.710 1.00 31.75 277 GLY A CA 1
ATOM 2003 C C . GLY A 1 277 ? 13.422 -20.896 -31.421 1.00 31.75 277 GLY A C 1
ATOM 2004 O O . GLY A 1 277 ? 12.848 -21.774 -30.795 1.00 31.75 277 GLY A O 1
ATOM 2005 N N . THR A 1 278 ? 13.355 -20.768 -32.745 1.00 30.20 278 THR A N 1
ATOM 2006 C CA . THR A 1 278 ? 13.228 -21.811 -33.785 1.00 30.20 278 THR A CA 1
ATOM 2007 C C . THR A 1 278 ? 12.420 -21.259 -34.952 1.00 30.20 278 THR A C 1
ATOM 2009 O O . THR A 1 278 ? 11.204 -21.351 -35.001 1.00 30.20 278 THR A O 1
ATOM 2012 N N . THR A 1 279 ? 13.109 -20.662 -35.927 1.00 27.27 279 THR A N 1
ATOM 2013 C CA . THR A 1 279 ? 12.752 -20.709 -37.359 1.00 27.27 279 THR A CA 1
ATOM 2014 C C . THR A 1 279 ? 13.821 -19.962 -38.156 1.00 27.27 279 THR A C 1
ATOM 2016 O O . THR A 1 279 ? 13.714 -18.777 -38.459 1.00 27.27 279 THR A O 1
ATOM 2019 N N . ARG A 1 280 ? 14.891 -20.675 -38.534 1.00 28.83 280 ARG A N 1
ATOM 2020 C CA . ARG A 1 280 ? 15.620 -20.311 -39.754 1.00 28.83 280 ARG A CA 1
ATOM 2021 C C . ARG A 1 280 ? 14.662 -20.565 -40.917 1.00 28.83 280 ARG A C 1
ATOM 2023 O O . ARG A 1 280 ? 14.289 -21.713 -41.145 1.00 28.83 280 ARG A O 1
ATOM 2030 N N . ARG A 1 281 ? 14.289 -19.530 -41.666 1.00 25.22 281 ARG A N 1
ATOM 2031 C CA . ARG A 1 281 ? 13.852 -19.694 -43.056 1.00 25.22 281 ARG A CA 1
ATOM 2032 C C . ARG A 1 281 ? 14.641 -18.749 -43.948 1.00 25.22 281 ARG A C 1
ATOM 2034 O O . ARG A 1 281 ? 14.789 -17.567 -43.656 1.00 25.22 281 ARG A O 1
ATOM 2041 N N . SER A 1 282 ? 15.187 -19.348 -44.996 1.00 26.41 282 SER A N 1
ATOM 2042 C CA . SER A 1 282 ? 15.920 -18.747 -46.098 1.00 26.41 282 SER A CA 1
ATOM 2043 C C . SER A 1 282 ? 15.028 -17.782 -46.878 1.00 26.41 282 SER A C 1
ATOM 2045 O O . SER A 1 282 ? 13.928 -18.140 -47.294 1.00 26.41 282 SER A O 1
ATOM 2047 N N . LEU A 1 283 ? 15.521 -16.568 -47.118 1.00 29.47 283 LEU A N 1
ATOM 2048 C CA . LEU A 1 283 ? 14.946 -15.659 -48.104 1.00 29.47 283 LEU A CA 1
ATOM 2049 C C . LEU A 1 283 ? 15.408 -16.105 -49.503 1.00 29.47 283 LEU A C 1
ATOM 2051 O O . LEU A 1 283 ? 16.508 -15.785 -49.932 1.00 29.47 283 LEU A O 1
ATOM 2055 N N . CYS A 1 284 ? 14.550 -16.933 -50.106 1.00 26.92 284 CYS A N 1
ATOM 2056 C CA . CYS A 1 284 ? 14.299 -17.236 -51.524 1.00 26.92 284 CYS A CA 1
ATOM 2057 C C . CYS A 1 284 ? 15.475 -17.392 -52.523 1.00 26.92 284 CYS A C 1
ATOM 2059 O O . CYS A 1 284 ? 16.142 -16.414 -52.853 1.00 26.92 284 CYS A O 1
ATOM 2061 N N . PRO A 1 285 ? 15.618 -18.579 -53.153 1.00 32.22 285 PRO A N 1
ATOM 2062 C CA . PRO A 1 285 ? 16.261 -18.741 -54.454 1.00 32.22 285 PRO A CA 1
ATOM 2063 C C . PRO A 1 285 ? 15.247 -18.556 -55.606 1.00 32.22 285 PRO A C 1
ATOM 2065 O O . PRO A 1 285 ? 14.174 -19.143 -55.568 1.00 32.22 285 PRO A O 1
ATOM 2068 N N . GLY A 1 286 ? 15.620 -17.762 -56.618 1.00 38.22 286 GLY A N 1
ATOM 2069 C CA . GLY A 1 286 ? 15.117 -17.782 -58.004 1.00 38.22 286 GLY A CA 1
ATOM 2070 C C . GLY A 1 286 ? 13.601 -17.796 -58.262 1.00 38.22 286 GLY A C 1
ATOM 2071 O O . GLY A 1 286 ? 13.005 -18.864 -58.312 1.00 38.22 286 GLY A O 1
ATOM 2072 N N . ASP A 1 287 ? 13.025 -16.636 -58.607 1.00 27.36 287 ASP A N 1
ATOM 2073 C CA . ASP A 1 287 ? 11.788 -16.552 -59.405 1.00 27.36 287 ASP A CA 1
ATOM 2074 C C . ASP A 1 287 ? 11.877 -15.371 -60.415 1.00 27.36 287 ASP A C 1
ATOM 2076 O O . ASP A 1 287 ? 12.136 -14.242 -59.984 1.00 27.36 287 ASP A O 1
ATOM 2080 N N . PRO A 1 288 ? 11.728 -15.579 -61.746 1.00 35.84 288 PRO A N 1
ATOM 2081 C CA . PRO A 1 288 ? 11.932 -14.562 -62.790 1.00 35.84 288 PRO A CA 1
ATOM 2082 C C . PRO A 1 288 ? 10.759 -13.585 -63.016 1.00 35.84 288 PRO A C 1
ATOM 2084 O O . PRO A 1 288 ? 10.756 -12.862 -64.013 1.00 35.84 288 PRO A O 1
ATOM 2087 N N . ALA A 1 289 ? 9.755 -13.534 -62.139 1.00 29.23 289 ALA A N 1
ATOM 2088 C CA . ALA A 1 289 ? 8.513 -12.788 -62.381 1.00 29.23 289 ALA A CA 1
ATOM 2089 C C . ALA A 1 289 ? 8.586 -11.248 -62.218 1.00 29.23 289 ALA A C 1
ATOM 2091 O O . ALA A 1 289 ? 7.569 -10.573 -62.363 1.00 29.23 289 ALA A O 1
ATOM 2092 N N . CYS A 1 290 ? 9.756 -10.653 -61.959 1.00 31.91 290 CYS A N 1
ATOM 2093 C CA . CYS A 1 290 ? 9.909 -9.192 -61.927 1.00 31.91 290 CYS A CA 1
ATOM 2094 C C . CYS A 1 290 ? 10.439 -8.675 -63.275 1.00 31.91 290 CYS A C 1
ATOM 2096 O O . CYS A 1 290 ? 11.619 -8.355 -63.424 1.00 31.91 290 CYS A O 1
ATOM 2098 N N . GLY A 1 291 ? 9.566 -8.644 -64.284 1.00 25.44 291 GLY A N 1
ATOM 2099 C CA . GLY A 1 291 ? 9.871 -8.125 -65.616 1.00 25.44 291 GLY A CA 1
ATOM 2100 C C . GLY A 1 291 ? 8.797 -7.163 -66.129 1.00 25.44 291 GLY A C 1
ATOM 2101 O O . GLY A 1 291 ? 7.694 -7.616 -66.407 1.00 25.44 291 GLY A O 1
ATOM 2102 N N . ARG A 1 292 ? 9.203 -5.898 -66.374 1.00 25.42 292 ARG A N 1
ATOM 2103 C CA . ARG A 1 292 ? 8.528 -4.830 -67.175 1.00 25.42 292 ARG A CA 1
ATOM 2104 C C . ARG A 1 292 ? 7.246 -4.244 -66.531 1.00 25.42 292 ARG A C 1
ATOM 2106 O O . ARG A 1 292 ? 6.513 -4.978 -65.894 1.00 25.42 292 ARG A O 1
ATOM 2113 N N . THR A 1 293 ? 6.881 -2.956 -66.591 1.00 24.16 293 THR A N 1
ATOM 2114 C CA . THR A 1 293 ? 7.280 -1.738 -67.342 1.00 24.16 293 THR A CA 1
ATOM 2115 C C . THR A 1 293 ? 6.665 -0.511 -66.628 1.00 24.16 293 THR A C 1
ATOM 2117 O O . THR A 1 293 ? 5.660 -0.654 -65.937 1.00 24.16 293 THR A O 1
ATOM 2120 N N . CYS A 1 294 ? 7.243 0.684 -66.797 1.00 32.69 294 CYS A N 1
ATOM 2121 C CA . CYS A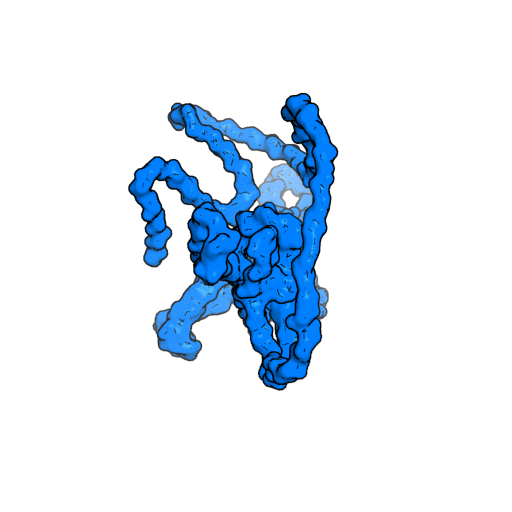 1 294 ? 6.613 1.969 -66.446 1.00 32.69 294 CYS A CA 1
ATOM 2122 C C . CYS A 1 294 ? 5.432 2.287 -67.382 1.00 32.69 294 CYS A C 1
ATOM 2124 O O . CYS A 1 294 ? 5.541 1.942 -68.551 1.00 32.69 294 CYS A O 1
ATOM 2126 N N . ASP A 1 295 ? 4.405 3.013 -66.908 1.00 22.41 295 ASP A N 1
ATOM 2127 C CA . ASP A 1 295 ? 3.577 3.931 -67.721 1.00 22.41 295 ASP A CA 1
ATOM 2128 C C . ASP A 1 295 ? 2.817 4.973 -66.860 1.00 22.41 295 ASP A C 1
ATOM 2130 O O . ASP A 1 295 ? 2.740 4.857 -65.637 1.00 22.41 295 ASP A O 1
ATOM 2134 N N . ALA A 1 296 ? 2.357 6.039 -67.527 1.00 24.38 296 ALA A N 1
ATOM 2135 C CA . ALA A 1 296 ? 2.310 7.444 -67.101 1.00 24.38 296 ALA A CA 1
ATOM 2136 C C . ALA A 1 296 ? 0.988 8.005 -66.493 1.00 24.38 296 ALA A C 1
ATOM 2138 O O . ALA A 1 296 ? -0.031 7.335 -66.377 1.00 24.38 296 ALA A O 1
ATOM 2139 N N . VAL A 1 297 ? 1.072 9.295 -66.119 1.00 31.72 297 VAL A N 1
ATOM 2140 C CA . VAL A 1 297 ? 0.107 10.245 -65.500 1.00 31.72 297 VAL A CA 1
ATOM 2141 C C . VAL A 1 297 ? -1.170 10.496 -66.342 1.00 31.72 297 VAL A C 1
ATOM 2143 O O . VAL A 1 297 ? -1.121 10.354 -67.562 1.00 31.72 297 VAL A O 1
ATOM 2146 N N . PRO A 1 298 ? -2.283 10.980 -65.739 1.00 26.92 298 PRO A N 1
ATOM 2147 C CA . PRO A 1 298 ? -2.790 12.299 -66.162 1.00 26.92 298 PRO A CA 1
ATOM 2148 C C . PRO A 1 298 ? -3.216 13.237 -65.006 1.00 26.92 298 PRO A C 1
ATOM 2150 O O . PRO A 1 298 ? -3.636 12.803 -63.935 1.00 26.92 298 PRO A O 1
ATOM 2153 N N . ALA A 1 299 ? -3.089 14.543 -65.265 1.00 29.48 299 ALA A N 1
ATOM 2154 C CA . ALA A 1 299 ? -3.473 15.678 -64.419 1.00 29.48 299 ALA A CA 1
ATOM 2155 C C . ALA A 1 299 ? -4.896 16.188 -64.735 1.00 29.48 299 ALA A C 1
ATOM 2157 O O . ALA A 1 299 ? -5.358 16.000 -65.860 1.00 29.48 299 ALA A O 1
ATOM 2158 N N . LEU A 1 300 ? -5.542 16.897 -63.792 1.00 24.11 300 LEU A N 1
ATOM 2159 C CA . LEU A 1 300 ? -6.573 17.918 -64.072 1.00 24.11 300 LEU A CA 1
ATOM 2160 C C . LEU A 1 300 ? -6.818 18.874 -62.876 1.00 24.11 300 LEU A C 1
ATOM 2162 O O . LEU A 1 300 ? -6.910 18.437 -61.730 1.00 24.11 300 LEU A O 1
ATOM 2166 N N . ASP A 1 301 ? -6.894 20.166 -63.223 1.00 24.05 301 ASP A N 1
ATOM 2167 C CA . ASP A 1 301 ? -7.125 21.417 -62.464 1.00 24.05 301 ASP A CA 1
ATOM 2168 C C . ASP A 1 301 ? -8.423 21.452 -61.616 1.00 24.05 301 ASP A C 1
ATOM 2170 O O . ASP A 1 301 ? -9.333 20.663 -61.855 1.00 24.05 301 ASP A O 1
ATOM 2174 N N . CYS A 1 302 ? -8.625 22.341 -60.618 1.00 22.31 302 CYS A N 1
ATOM 2175 C CA . CYS A 1 302 ? -8.938 23.788 -60.753 1.00 22.31 302 CYS A CA 1
ATOM 2176 C C . CYS A 1 302 ? -9.149 24.468 -59.343 1.00 22.31 302 CYS A C 1
ATOM 2178 O O . CYS A 1 302 ? -9.048 23.766 -58.339 1.00 22.31 302 CYS A O 1
ATOM 2180 N N . PRO A 1 303 ? -9.454 25.786 -59.191 1.00 28.06 303 PRO A N 1
ATOM 2181 C CA . PRO A 1 303 ? -8.565 26.842 -58.668 1.00 28.06 303 PRO A CA 1
ATOM 2182 C C . PRO A 1 303 ? -9.124 27.627 -57.438 1.00 28.06 303 PRO A C 1
ATOM 2184 O O . PRO A 1 303 ? -10.099 27.224 -56.816 1.00 28.06 303 PRO A O 1
ATOM 2187 N N . GLY A 1 304 ? -8.456 28.728 -57.056 1.00 25.69 304 GLY A N 1
ATOM 2188 C CA . GLY A 1 304 ? -8.461 29.342 -55.716 1.00 25.69 304 GLY A CA 1
ATOM 2189 C C . GLY A 1 304 ? -9.739 29.962 -55.126 1.00 25.69 304 GLY A C 1
ATOM 2190 O O . GLY A 1 304 ? -10.695 30.287 -55.818 1.00 25.69 304 GLY A O 1
ATOM 2191 N N . HIS A 1 305 ? -9.670 30.180 -53.805 1.00 24.55 305 HIS A N 1
ATOM 2192 C CA . HIS A 1 305 ? -10.434 31.157 -53.025 1.00 24.55 305 HIS A CA 1
ATOM 2193 C C . HIS A 1 305 ? -9.726 31.406 -51.678 1.00 24.55 305 HIS A C 1
ATOM 2195 O O . HIS A 1 305 ? -9.469 30.468 -50.922 1.00 24.55 305 HIS A O 1
ATOM 2201 N N . ASP A 1 306 ? -9.433 32.674 -51.374 1.00 30.61 306 ASP A N 1
ATOM 2202 C CA . ASP A 1 306 ? -9.300 33.167 -50.000 1.00 30.61 306 ASP A CA 1
ATOM 2203 C C . ASP A 1 306 ? -10.584 32.851 -49.224 1.00 30.61 306 ASP A C 1
ATOM 2205 O O . ASP A 1 306 ? -11.666 33.052 -49.776 1.00 30.61 306 ASP A O 1
ATOM 2209 N N . CYS A 1 307 ? -10.470 32.410 -47.962 1.00 21.33 307 CYS A N 1
ATOM 2210 C CA . CYS A 1 307 ? -11.445 32.684 -46.895 1.00 21.33 307 CYS A CA 1
ATOM 2211 C C . CYS A 1 307 ? -10.996 32.113 -45.530 1.00 21.33 307 CYS A C 1
ATOM 2213 O O . CYS A 1 307 ? -11.031 30.912 -45.294 1.00 21.33 307 CYS A O 1
ATOM 2215 N N . LEU A 1 308 ? -10.666 33.036 -44.619 1.00 21.69 308 LEU A N 1
ATOM 2216 C CA . LEU A 1 308 ? -11.170 33.102 -43.237 1.00 21.69 308 LEU A CA 1
ATOM 2217 C C . LEU A 1 308 ? -10.834 31.970 -42.238 1.00 21.69 308 LEU A C 1
ATOM 2219 O O . LEU A 1 308 ? -11.390 30.878 -42.260 1.00 21.69 308 LEU A O 1
ATOM 2223 N N . ARG A 1 309 ? -10.083 32.347 -41.185 1.00 29.36 309 ARG A N 1
ATOM 2224 C CA . ARG A 1 309 ? -10.419 31.914 -39.810 1.00 29.36 309 ARG A CA 1
ATOM 2225 C C . ARG A 1 309 ? -11.893 32.267 -39.541 1.00 29.36 309 ARG A C 1
ATOM 2227 O O . ARG A 1 309 ? -12.293 33.372 -39.913 1.00 29.36 309 ARG A O 1
ATOM 2234 N N . PRO A 1 310 ? -12.672 31.414 -38.856 1.00 30.05 310 PRO A N 1
ATOM 2235 C CA . PRO A 1 310 ? -12.905 31.664 -37.428 1.00 30.05 310 PRO A CA 1
ATOM 2236 C C . PRO A 1 310 ? -13.133 30.395 -36.575 1.00 30.05 310 PRO A C 1
ATOM 2238 O O . PRO A 1 310 ? -13.454 29.328 -37.077 1.00 30.05 310 PRO A O 1
ATOM 2241 N N . ASP A 1 311 ? -12.954 30.568 -35.264 1.00 22.58 311 ASP A N 1
ATOM 2242 C CA . ASP A 1 311 ? -13.683 29.923 -34.165 1.00 22.58 311 ASP A CA 1
ATOM 2243 C C . ASP A 1 311 ? -14.049 28.429 -34.237 1.00 22.58 311 ASP A C 1
ATOM 2245 O O . ASP A 1 311 ? -14.995 28.025 -34.905 1.00 22.58 311 ASP A O 1
ATOM 2249 N N . VAL A 1 312 ? -13.475 27.654 -33.307 1.00 22.89 312 VAL A N 1
ATOM 2250 C CA . VAL A 1 312 ? -14.264 26.653 -32.573 1.00 22.89 312 VAL A CA 1
ATOM 2251 C C . VAL A 1 312 ? -14.115 26.907 -31.077 1.00 22.89 312 VAL A C 1
ATOM 2253 O O . VAL A 1 312 ? -13.085 26.644 -30.456 1.00 22.89 312 VAL A O 1
ATOM 2256 N N . ARG A 1 313 ? -15.194 27.465 -30.526 1.00 20.09 313 ARG A N 1
ATOM 2257 C CA . ARG A 1 313 ? -15.538 27.456 -29.108 1.00 20.09 313 ARG A CA 1
ATOM 2258 C C . ARG A 1 313 ? -15.890 26.026 -28.684 1.00 20.09 313 ARG A C 1
ATOM 2260 O O . ARG A 1 313 ? -16.539 25.315 -29.435 1.00 20.09 313 ARG A O 1
ATOM 2267 N N . ALA A 1 314 ? -15.499 25.698 -27.455 1.00 21.72 314 ALA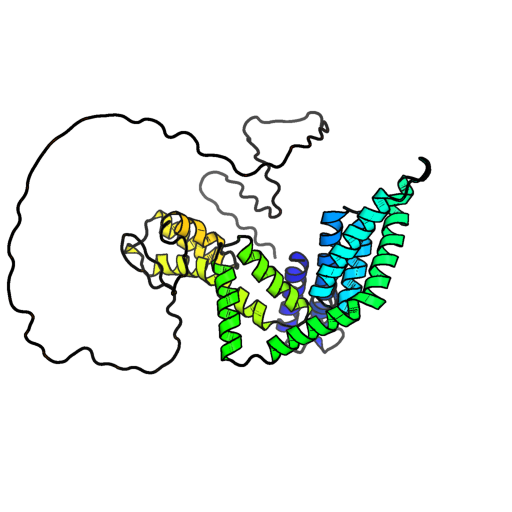 A N 1
ATOM 2268 C CA . ALA A 1 314 ? -16.207 24.873 -26.471 1.00 21.72 314 ALA A CA 1
ATOM 2269 C C . ALA A 1 314 ? -16.899 23.561 -26.910 1.00 21.72 314 ALA A C 1
ATOM 2271 O O . ALA A 1 314 ? -17.946 23.587 -27.543 1.00 21.72 314 ALA A O 1
ATOM 2272 N N . VAL A 1 315 ? -16.405 22.442 -26.362 1.00 20.58 315 VAL A N 1
ATOM 2273 C CA . VAL A 1 315 ? -17.214 21.331 -25.813 1.00 20.58 315 VAL A CA 1
ATOM 2274 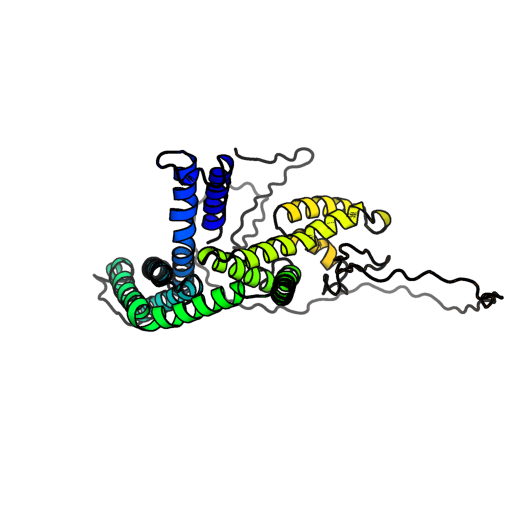C C . VAL A 1 315 ? -16.501 20.894 -24.522 1.00 20.58 315 VAL A C 1
ATOM 2276 O O . VAL A 1 315 ? -15.384 20.389 -24.565 1.00 20.58 315 VAL A O 1
ATOM 2279 N N . GLU A 1 316 ? -16.891 21.495 -23.399 1.00 20.70 316 GLU A N 1
ATOM 2280 C CA . GLU A 1 316 ? -17.691 20.888 -22.317 1.00 20.70 316 GLU A CA 1
ATOM 2281 C C . GLU A 1 316 ? -16.926 19.925 -21.394 1.00 20.70 316 GLU A C 1
ATOM 2283 O O . GLU A 1 316 ? -16.786 18.728 -21.615 1.00 20.70 316 GLU A O 1
ATOM 2288 N N . THR A 1 317 ? -16.442 20.522 -20.305 1.00 20.92 317 THR A N 1
ATOM 2289 C CA . THR A 1 317 ? -16.759 20.165 -18.916 1.00 20.92 317 THR A CA 1
ATOM 2290 C C . THR A 1 317 ? -17.489 18.836 -18.687 1.00 20.92 317 THR A C 1
ATOM 2292 O O . THR A 1 317 ? -18.704 18.748 -18.820 1.00 20.92 317 THR A O 1
ATOM 2295 N N . VAL A 1 318 ? -16.769 17.867 -18.120 1.00 21.27 318 VAL A N 1
ATOM 2296 C CA . VAL A 1 318 ? -17.325 16.953 -17.115 1.00 21.27 318 VAL A CA 1
ATOM 2297 C C . VAL A 1 318 ? -16.345 16.903 -15.950 1.00 21.27 318 VAL A C 1
ATOM 2299 O O . VAL A 1 318 ? -15.408 16.115 -15.950 1.00 21.27 318 VAL A O 1
ATOM 2302 N N . CYS A 1 319 ? -16.538 17.783 -14.969 1.00 21.78 319 CYS A N 1
ATOM 2303 C CA . CYS A 1 319 ? -16.253 17.462 -13.572 1.00 21.78 319 CYS A CA 1
ATOM 2304 C C . CYS A 1 319 ? -16.897 18.522 -12.676 1.00 21.78 319 CYS A C 1
ATOM 2306 O O . CYS A 1 319 ? -16.346 19.599 -12.452 1.00 21.78 319 CYS A O 1
ATOM 2308 N N . GLY A 1 320 ? -18.099 18.224 -12.190 1.00 19.55 320 GLY A N 1
ATOM 2309 C CA . GLY A 1 320 ? -18.649 18.912 -11.036 1.00 19.55 320 GLY A CA 1
ATOM 2310 C C . GLY A 1 320 ? -18.011 18.351 -9.770 1.00 19.55 320 GLY A C 1
ATOM 2311 O O . GLY A 1 320 ? -18.039 17.144 -9.555 1.00 19.55 320 GLY A O 1
ATOM 2312 N N . CYS A 1 321 ? -17.479 19.220 -8.915 1.00 21.38 321 CYS A N 1
ATOM 2313 C CA . CYS A 1 321 ? -17.548 19.014 -7.474 1.00 21.38 321 CYS A CA 1
ATOM 2314 C C . CYS A 1 321 ? -17.474 20.369 -6.766 1.00 21.38 321 CYS A C 1
ATOM 2316 O O . CYS A 1 321 ? -16.650 21.221 -7.091 1.00 21.38 321 CYS A O 1
ATOM 2318 N N . ALA A 1 322 ? -18.436 20.574 -5.874 1.00 23.06 322 ALA A N 1
ATOM 2319 C CA . ALA A 1 322 ? -18.858 21.854 -5.339 1.00 23.06 322 ALA A CA 1
ATOM 2320 C C . ALA A 1 322 ? -17.858 22.490 -4.361 1.00 23.06 322 ALA A C 1
ATOM 2322 O O . ALA A 1 322 ? -17.177 21.819 -3.590 1.00 23.06 322 ALA A O 1
ATOM 2323 N N . ASN A 1 323 ? -17.853 23.823 -4.387 1.00 23.16 323 ASN A N 1
ATOM 2324 C CA . ASN A 1 323 ? -17.167 24.725 -3.471 1.00 23.16 323 ASN A CA 1
ATOM 2325 C C . ASN A 1 323 ? -17.584 24.518 -2.008 1.00 23.16 323 ASN A C 1
ATOM 2327 O O . ASN A 1 323 ? -18.765 24.438 -1.679 1.00 23.16 323 ASN A O 1
ATOM 2331 N N . SER A 1 324 ? -16.609 24.601 -1.108 1.00 23.16 324 SER A N 1
ATOM 2332 C CA . SER A 1 324 ? -16.807 25.067 0.266 1.00 23.16 324 SER A CA 1
ATOM 2333 C C . SER A 1 324 ? -15.634 25.981 0.615 1.00 23.16 324 SER A C 1
ATOM 2335 O O . SER A 1 324 ? -14.537 25.528 0.929 1.00 23.16 324 SER A O 1
ATOM 2337 N N . LEU A 1 325 ? -15.867 27.285 0.458 1.00 22.34 325 LEU A N 1
ATOM 2338 C CA . LEU A 1 325 ? -14.969 28.374 0.833 1.00 22.34 325 LEU A CA 1
ATOM 2339 C C . LEU A 1 325 ? -14.980 28.532 2.358 1.00 22.34 325 LEU A C 1
ATOM 2341 O O . LEU A 1 325 ? -16.017 28.852 2.933 1.00 22.34 325 LEU A O 1
ATOM 2345 N N . ILE A 1 326 ? -13.823 28.374 2.999 1.00 21.80 326 ILE A N 1
ATOM 2346 C CA . ILE A 1 326 ? -13.576 28.889 4.350 1.00 21.80 326 ILE A CA 1
ATOM 2347 C C . ILE A 1 326 ? -12.517 29.983 4.214 1.00 21.80 326 ILE A C 1
ATOM 2349 O O . ILE A 1 326 ? -11.354 29.712 3.922 1.00 21.80 326 ILE A O 1
ATOM 2353 N N . HIS A 1 327 ? -12.944 31.232 4.391 1.00 20.97 327 HIS A N 1
ATOM 2354 C CA . HIS A 1 327 ? -12.065 32.386 4.538 1.00 20.97 327 HIS A CA 1
ATOM 2355 C C . HIS A 1 327 ? -11.450 32.389 5.945 1.00 20.97 327 HIS A C 1
ATOM 2357 O O . HIS A 1 327 ? -12.179 32.382 6.935 1.00 20.97 327 HIS A O 1
ATOM 2363 N N . LEU A 1 328 ? -10.122 32.493 6.037 1.00 20.73 328 LEU A N 1
ATOM 2364 C CA . LEU A 1 328 ? -9.445 33.065 7.203 1.00 20.73 328 LEU A CA 1
ATOM 2365 C C . LEU A 1 328 ? -8.544 34.222 6.737 1.00 20.73 328 LEU A C 1
ATOM 2367 O O . LEU A 1 328 ? -7.820 34.055 5.753 1.00 20.73 328 LEU A O 1
ATOM 2371 N N . PRO A 1 329 ? -8.584 35.393 7.400 1.00 23.00 329 PRO A N 1
ATOM 2372 C CA . PRO A 1 329 ? -7.795 36.552 7.015 1.00 23.00 329 PRO A CA 1
ATOM 2373 C C . PRO A 1 329 ? -6.390 36.443 7.619 1.00 23.00 329 PRO A C 1
ATOM 2375 O O . PRO A 1 329 ? -6.243 36.277 8.827 1.00 23.00 329 PRO A O 1
ATOM 2378 N N . LEU A 1 330 ? -5.352 36.584 6.795 1.00 24.33 330 LEU A N 1
ATOM 2379 C CA . LEU A 1 330 ? -4.003 36.878 7.278 1.00 24.33 330 LEU A CA 1
ATOM 2380 C C . LEU A 1 330 ? -3.614 38.279 6.814 1.00 24.33 330 LEU A C 1
ATOM 2382 O O . LEU A 1 330 ? -3.568 38.586 5.623 1.00 24.33 330 LEU A O 1
ATOM 2386 N N . GLN A 1 331 ? -3.430 39.133 7.816 1.00 23.27 331 GLN A N 1
ATOM 2387 C CA . GLN A 1 331 ? -3.084 40.538 7.720 1.00 23.27 331 GLN A CA 1
ATOM 2388 C C . GLN A 1 331 ? -1.699 40.739 7.084 1.00 23.27 331 GLN A C 1
ATOM 2390 O O . GLN A 1 331 ? -0.719 40.122 7.481 1.00 23.27 331 GLN A O 1
ATOM 2395 N N . ALA A 1 332 ? -1.690 41.636 6.098 1.00 23.86 332 ALA A N 1
ATOM 2396 C CA . ALA A 1 332 ? -0.682 42.631 5.733 1.00 23.86 332 ALA A CA 1
ATOM 2397 C C . ALA A 1 332 ? 0.807 42.396 6.079 1.00 23.86 332 ALA A C 1
ATOM 2399 O O . ALA A 1 332 ? 1.217 42.482 7.232 1.00 23.86 332 ALA A O 1
ATOM 2400 N N . GLY A 1 333 ? 1.637 42.349 5.027 1.00 23.81 333 GLY A N 1
ATOM 2401 C CA . GLY A 1 333 ? 3.030 42.800 5.089 1.00 23.81 333 GLY A CA 1
ATOM 2402 C C . GLY A 1 333 ? 3.933 42.232 3.992 1.00 23.81 333 GLY A C 1
ATOM 2403 O O . GLY A 1 333 ? 4.429 41.127 4.145 1.00 23.81 333 GLY A O 1
ATOM 2404 N N . LEU A 1 334 ? 4.200 43.037 2.950 1.00 23.33 334 LEU A N 1
ATOM 2405 C CA . LEU A 1 334 ? 5.195 42.873 1.865 1.00 23.33 334 LEU A CA 1
ATOM 2406 C C . LEU A 1 334 ? 4.801 41.986 0.663 1.00 23.33 334 LEU A C 1
ATOM 2408 O O . LEU A 1 334 ? 5.218 40.841 0.518 1.00 23.33 334 LEU A O 1
ATOM 2412 N N . VAL A 1 335 ? 4.066 42.597 -0.275 1.00 25.30 335 VAL A N 1
ATOM 2413 C CA . VAL A 1 335 ? 3.855 42.111 -1.650 1.00 25.30 335 VAL A CA 1
ATOM 2414 C C . VAL A 1 335 ? 4.766 42.883 -2.612 1.00 25.30 335 VAL A C 1
ATOM 2416 O O . VAL A 1 335 ? 4.740 44.110 -2.639 1.00 25.30 335 VAL A O 1
ATOM 2419 N N . SER A 1 336 ? 5.515 42.157 -3.447 1.00 23.30 336 SER A N 1
ATOM 2420 C CA . SER A 1 336 ? 5.983 42.625 -4.760 1.00 23.30 336 SER A CA 1
ATOM 2421 C C . SER A 1 336 ? 5.023 42.086 -5.838 1.00 23.30 336 SER A C 1
ATOM 2423 O O . SER A 1 336 ? 4.657 40.906 -5.775 1.00 23.30 336 SER A O 1
ATOM 2425 N N . PRO A 1 337 ? 4.571 42.898 -6.813 1.00 28.08 337 PRO A N 1
ATOM 2426 C CA . PRO A 1 337 ? 3.451 42.551 -7.678 1.00 28.08 337 PRO A CA 1
ATOM 2427 C C . PRO A 1 337 ? 3.946 41.905 -8.977 1.00 28.08 337 PRO A C 1
ATOM 2429 O O . PRO A 1 337 ? 4.180 42.618 -9.947 1.00 28.08 337 PRO A O 1
ATOM 2432 N N . ARG A 1 338 ? 4.136 40.575 -9.016 1.00 23.27 338 ARG A N 1
ATOM 2433 C CA . ARG A 1 338 ? 4.217 39.774 -10.271 1.00 23.27 338 ARG A CA 1
ATOM 2434 C C . ARG A 1 338 ? 4.342 38.259 -10.035 1.00 23.27 338 ARG A C 1
ATOM 2436 O O . ARG A 1 338 ? 5.187 37.592 -10.619 1.00 23.27 338 ARG A O 1
ATOM 2443 N N . ALA A 1 339 ? 3.475 37.687 -9.204 1.00 24.00 339 ALA A N 1
ATOM 2444 C CA . ALA A 1 339 ? 3.340 36.235 -9.094 1.00 24.00 339 ALA A CA 1
ATOM 2445 C C . ALA A 1 339 ? 1.864 35.848 -9.212 1.00 24.00 339 ALA A C 1
ATOM 2447 O O . ALA A 1 339 ? 1.057 36.195 -8.356 1.00 24.00 339 ALA A O 1
ATOM 2448 N N . SER A 1 340 ? 1.510 35.142 -10.286 1.00 21.92 340 SER A N 1
ATOM 2449 C CA . SER A 1 340 ? 0.246 34.407 -10.355 1.00 21.92 340 SER A CA 1
ATOM 2450 C C . SER A 1 340 ? 0.507 33.013 -9.792 1.00 21.92 340 SER A C 1
ATOM 2452 O O . SER A 1 340 ? 1.185 32.208 -10.424 1.00 21.92 340 SER A O 1
ATOM 2454 N N . PHE A 1 341 ? 0.033 32.754 -8.576 1.00 22.27 341 PHE A N 1
ATOM 2455 C CA . PHE A 1 341 ? 0.070 31.432 -7.954 1.00 22.27 341 PHE A CA 1
ATOM 2456 C C . PHE A 1 341 ? -1.184 30.656 -8.366 1.00 22.27 341 PHE A C 1
ATOM 2458 O O . PHE A 1 341 ? -2.291 31.035 -7.994 1.00 22.27 341 PHE A O 1
ATOM 2465 N N . PHE A 1 342 ? -1.016 29.555 -9.096 1.00 20.86 342 PHE A N 1
ATOM 2466 C CA . PHE A 1 342 ? -2.058 28.539 -9.236 1.00 20.86 342 PHE A CA 1
ATOM 2467 C C . PHE A 1 342 ? -1.811 27.451 -8.189 1.00 20.86 342 PHE A C 1
ATOM 2469 O O . PHE A 1 342 ? -0.835 26.709 -8.267 1.00 20.86 342 PHE A O 1
ATOM 2476 N N . TYR A 1 343 ? -2.686 27.382 -7.187 1.00 20.58 343 TYR A N 1
ATOM 2477 C CA . TYR A 1 343 ? -2.712 26.300 -6.207 1.00 20.58 343 TYR A CA 1
ATOM 2478 C C . TYR A 1 343 ? -3.589 25.165 -6.747 1.00 20.58 343 TYR A C 1
ATOM 2480 O O . TYR A 1 343 ? -4.805 25.311 -6.827 1.00 20.58 343 TYR A O 1
ATOM 2488 N N . PHE A 1 344 ? -2.984 24.025 -7.077 1.00 20.56 344 PHE A N 1
ATOM 2489 C CA . PHE A 1 344 ? -3.692 22.749 -7.178 1.00 20.56 344 PHE A CA 1
ATOM 2490 C C . PHE A 1 344 ? -3.175 21.832 -6.071 1.00 20.56 344 PHE A C 1
ATOM 2492 O O . PHE A 1 344 ? -1.983 21.541 -5.988 1.00 20.56 344 PHE A O 1
ATOM 2499 N N . HIS A 1 345 ? -4.074 21.400 -5.189 1.00 21.97 345 HIS A N 1
ATOM 2500 C CA . HIS A 1 345 ? -3.786 20.399 -4.168 1.00 21.97 345 HIS A CA 1
ATOM 2501 C C . HIS A 1 345 ? -3.632 19.031 -4.853 1.00 21.97 345 HIS A C 1
ATOM 2503 O O . HIS A 1 345 ? -4.612 18.342 -5.118 1.00 21.97 345 HIS A O 1
ATOM 2509 N N . CYS A 1 346 ? -2.395 18.643 -5.165 1.00 22.11 346 CYS A N 1
ATOM 2510 C CA . CYS A 1 346 ? -2.033 17.262 -5.467 1.00 22.11 346 CYS A CA 1
ATOM 2511 C C . CYS A 1 346 ? -0.669 16.975 -4.831 1.00 22.11 346 CYS A C 1
ATOM 2513 O O . CYS A 1 346 ? 0.291 17.725 -4.995 1.00 22.11 346 CYS A O 1
ATOM 2515 N N . HIS A 1 347 ? -0.624 15.930 -4.014 1.00 28.34 347 HIS A N 1
ATOM 2516 C CA . HIS A 1 347 ? 0.429 15.657 -3.045 1.00 28.34 347 HIS A CA 1
ATOM 2517 C C . HIS A 1 347 ? 1.675 15.060 -3.727 1.00 28.34 347 HIS A C 1
ATOM 2519 O O . HIS A 1 347 ? 1.915 13.862 -3.640 1.00 28.34 347 HIS A O 1
ATOM 2525 N N . GLN A 1 348 ? 2.458 15.896 -4.411 1.00 26.45 348 GLN A N 1
ATOM 2526 C CA . GLN A 1 348 ? 3.871 15.670 -4.748 1.00 26.45 348 GLN A CA 1
ATOM 2527 C C . GLN A 1 348 ? 4.476 17.000 -5.217 1.00 26.45 348 GLN A C 1
ATOM 2529 O O . GLN A 1 348 ? 4.330 17.418 -6.362 1.00 26.45 348 GLN A O 1
ATOM 2534 N N . THR A 1 349 ? 5.119 17.710 -4.295 1.00 22.09 349 THR A N 1
ATOM 2535 C CA . THR A 1 349 ? 5.760 18.994 -4.574 1.00 22.09 349 THR A CA 1
ATOM 2536 C C . THR A 1 349 ? 7.124 18.754 -5.222 1.00 22.09 349 THR A C 1
ATOM 2538 O O . THR A 1 349 ? 8.063 18.346 -4.543 1.00 22.09 349 THR A O 1
ATOM 2541 N N . VAL A 1 350 ? 7.263 19.049 -6.515 1.00 23.73 350 VAL A N 1
ATOM 2542 C CA . VAL A 1 350 ? 8.559 19.377 -7.131 1.00 23.73 350 VAL A CA 1
ATOM 2543 C C . VAL A 1 350 ? 8.528 20.873 -7.427 1.00 23.73 350 VAL A C 1
ATOM 2545 O O . VAL A 1 350 ? 7.809 21.328 -8.313 1.00 23.73 350 VAL A O 1
ATOM 2548 N N . ILE A 1 351 ? 9.257 21.661 -6.635 1.00 22.00 351 ILE A N 1
ATOM 2549 C CA . ILE A 1 351 ? 9.379 23.109 -6.838 1.00 22.00 351 ILE A CA 1
ATOM 2550 C C . ILE A 1 351 ? 10.424 23.335 -7.933 1.00 22.00 351 ILE A C 1
ATOM 2552 O O . ILE A 1 351 ? 11.621 23.297 -7.663 1.00 22.00 351 ILE A O 1
ATOM 2556 N N . ILE A 1 352 ? 9.988 23.587 -9.169 1.00 23.39 352 ILE A N 1
ATOM 2557 C CA . ILE A 1 352 ? 10.871 24.092 -10.228 1.00 23.39 352 ILE A CA 1
ATOM 2558 C C . ILE A 1 352 ? 10.825 25.617 -10.167 1.00 23.39 352 ILE A C 1
ATOM 2560 O O . ILE A 1 352 ? 9.845 26.243 -10.569 1.00 23.39 352 ILE A O 1
ATOM 2564 N N . LYS A 1 353 ? 11.884 26.227 -9.632 1.00 20.61 353 LYS A N 1
ATOM 2565 C CA . LYS A 1 353 ? 12.055 27.681 -9.632 1.00 20.61 353 LYS A CA 1
ATOM 2566 C C . LYS A 1 353 ? 12.853 28.058 -10.880 1.00 20.61 353 LYS A C 1
ATOM 2568 O O . LYS A 1 353 ? 14.059 27.847 -10.931 1.00 20.61 353 LYS A O 1
ATOM 2573 N N . THR A 1 354 ? 12.186 28.576 -11.906 1.00 22.47 354 THR A N 1
ATOM 2574 C CA . THR A 1 354 ? 12.858 29.099 -13.104 1.00 22.47 354 THR A CA 1
ATOM 2575 C C . THR A 1 354 ? 13.505 30.445 -12.784 1.00 22.47 354 THR A C 1
ATOM 2577 O O . THR A 1 354 ? 12.799 31.434 -12.589 1.00 22.47 354 THR A O 1
ATOM 2580 N N . TYR A 1 355 ? 14.837 30.492 -12.758 1.00 23.14 355 TYR A N 1
ATOM 2581 C CA . TYR A 1 355 ? 15.591 31.728 -12.965 1.00 23.14 355 TYR A CA 1
ATOM 2582 C C . TYR A 1 355 ? 16.262 31.675 -14.339 1.00 23.14 355 TYR A C 1
ATOM 2584 O O . TYR A 1 355 ? 16.660 30.611 -14.809 1.00 23.14 355 TYR A O 1
ATOM 2592 N N . ASN A 1 356 ? 16.303 32.837 -14.990 1.00 22.47 356 ASN A N 1
ATOM 2593 C CA . ASN A 1 356 ? 16.845 33.060 -16.325 1.00 22.47 356 ASN A CA 1
ATOM 2594 C C . ASN A 1 356 ? 18.204 32.381 -16.558 1.00 22.47 356 ASN A C 1
ATOM 2596 O O . ASN A 1 356 ? 19.072 32.437 -15.698 1.00 22.47 356 ASN A O 1
ATOM 2600 N N . CYS A 1 357 ? 18.342 31.824 -17.768 1.00 27.77 357 CYS A N 1
ATOM 2601 C CA . CYS A 1 357 ? 19.560 31.522 -18.527 1.00 27.77 357 CYS A CA 1
ATOM 2602 C C . CYS A 1 357 ? 20.834 31.148 -17.739 1.00 27.77 357 CYS A C 1
ATOM 2604 O O . CYS A 1 357 ? 21.493 31.998 -17.157 1.00 27.77 357 CYS A O 1
ATOM 2606 N N . HIS A 1 358 ? 21.251 29.887 -17.911 1.00 27.17 358 HIS A N 1
ATOM 2607 C CA . HIS A 1 358 ? 22.544 29.308 -17.517 1.00 27.17 358 HIS A CA 1
ATOM 2608 C C . HIS A 1 358 ? 22.776 29.086 -16.013 1.00 27.17 358 HIS A C 1
ATOM 2610 O O . HIS A 1 358 ? 23.631 29.730 -15.426 1.00 27.17 358 HIS A O 1
ATOM 2616 N N . GLN A 1 359 ? 22.088 28.098 -15.423 1.00 20.33 359 GLN A N 1
ATOM 2617 C CA . GLN A 1 359 ? 22.637 27.137 -14.440 1.00 20.33 359 GLN A CA 1
ATOM 2618 C C . GLN A 1 359 ? 21.512 26.228 -13.914 1.00 20.33 359 GLN A C 1
ATOM 2620 O O . GLN A 1 359 ? 20.585 26.692 -13.256 1.00 20.33 359 GLN A O 1
ATOM 2625 N N . PHE A 1 360 ? 21.597 24.921 -14.175 1.00 22.20 360 PHE A N 1
ATOM 2626 C CA . PHE A 1 360 ? 20.828 23.920 -13.431 1.00 22.20 360 PHE A CA 1
ATOM 2627 C C . PHE A 1 360 ? 21.655 23.511 -12.211 1.00 22.20 360 PHE A C 1
ATOM 2629 O O . PHE A 1 360 ? 22.716 22.911 -12.364 1.00 22.20 360 PHE A O 1
ATOM 2636 N N . VAL A 1 361 ? 21.184 23.834 -11.006 1.00 20.81 361 VAL A N 1
ATOM 2637 C CA . VAL A 1 361 ? 21.747 23.296 -9.761 1.00 20.81 361 VAL A CA 1
ATOM 2638 C C . VAL A 1 361 ? 20.804 22.205 -9.260 1.00 20.81 361 VAL A C 1
ATOM 2640 O O . VAL A 1 361 ? 19.711 22.486 -8.773 1.00 20.81 361 VAL A O 1
ATOM 2643 N N . LEU A 1 362 ? 21.223 20.949 -9.422 1.00 22.25 362 LEU A N 1
ATOM 2644 C CA . LEU A 1 362 ? 20.638 19.783 -8.763 1.00 22.25 362 LEU A CA 1
ATOM 2645 C C . LEU A 1 362 ? 21.142 19.753 -7.315 1.00 22.25 362 LEU A C 1
ATOM 2647 O O . LEU A 1 362 ? 22.335 19.569 -7.088 1.00 22.25 362 LEU A O 1
ATOM 2651 N N . PHE A 1 363 ? 20.249 19.898 -6.335 1.00 20.00 363 PHE A N 1
ATOM 2652 C CA . PHE A 1 363 ? 20.556 19.477 -4.969 1.00 20.00 363 PHE A CA 1
ATOM 2653 C C . PHE A 1 363 ? 20.357 17.961 -4.880 1.00 20.00 363 PHE A C 1
ATOM 2655 O O . PHE A 1 363 ? 19.237 17.472 -4.762 1.00 20.00 363 PHE A O 1
ATOM 2662 N N . CYS A 1 364 ? 21.465 17.228 -4.959 1.00 19.89 364 CYS A N 1
ATOM 2663 C CA . CYS A 1 364 ? 21.582 15.909 -4.354 1.00 19.89 364 CYS A CA 1
ATOM 2664 C C . CYS A 1 364 ? 21.908 16.156 -2.874 1.00 19.89 364 CYS A C 1
ATOM 2666 O O . CYS A 1 364 ? 22.899 16.829 -2.591 1.00 19.89 364 CYS A O 1
ATOM 2668 N N . SER A 1 365 ? 21.073 15.694 -1.942 1.00 21.69 365 SER A N 1
ATOM 2669 C CA . SER A 1 365 ? 21.462 15.666 -0.529 1.00 21.69 365 SER A CA 1
ATOM 2670 C C . SER A 1 365 ? 21.962 14.271 -0.196 1.00 21.69 365 SER A C 1
ATOM 2672 O O . SER A 1 365 ? 21.262 13.293 -0.459 1.00 21.69 365 SER A O 1
ATOM 2674 N N . SER A 1 366 ? 23.178 14.258 0.345 1.00 26.88 366 SER A N 1
ATOM 2675 C CA . SER A 1 366 ? 23.930 13.149 0.930 1.00 26.88 366 SER A CA 1
ATOM 2676 C C . SER A 1 366 ? 23.164 12.340 1.966 1.00 26.88 366 SER A C 1
ATOM 2678 O O . SER A 1 366 ? 22.283 12.933 2.635 1.00 26.88 366 SER A O 1
#

Radius of gyration: 28.81 Å; chains: 1; bounding box: 53×65×96 Å

Organism: Salmonella enterica I (NCBI:txid59201)

Sequence (366 aa):
MLPLVVAGGLCIALSFVFGIQAFNEPGTLAAALFQIGGKAAFALMVPVLAGFIAFSIADRPGLAPGLIGGMLASLCGAGFLGGIVAGFLAGYSVRFLAQNIKLPASMEALKPVLVLPLLSTLITGLIMIYVVGGPVSAVMEGLTTFLGNMTSTNAILLGMLLGAMQGFDLGGPVNKAAYTFGVGLLASHSYMPMAAIMAAGMVPALGMGVATWAARAKFTASEHEAGNASFILGLCFISEGAIPFAARDPDARHPFHDGRWRNRRGTVHVFRLYTDGTTRRSLCPGDPACGRTCDAVPALDCPGHDCLRPDVRAVETVCGCANSLIHLPLQAGLVSPRASFFYFHCHQTVIIKTYNCHQFVLFCSS

Secondary structure (DSSP, 8-state):
-HHHHHHHHHHHHHHHHT-TTGGGSTTSHHHHHHIIIIIIITTTHHHHHHHHHHHHHH-GGGHHHHHHHHHHHHHTT-HHHHHHHHHHHHHHHHHHHHHH----GGGTTHIIIIIHHHHHHHHHHHHIIIIIHHHHHHHHHHHHHHHHT--HHHHHHHHHHHHHHHHHSTTSHHHHHHHHHHHHHHTTT--HHHHHHHHHHTHHHHHHHHHHHHTGGGS-HHHHHHHHHHHHHHHTT-GGGGHHHHTT-GGGSSTTSTTEEEETTEEEE-------------------------------------------------------------------S---------S--------SSS--------